Protein AF-A0A8T5TBF0-F1 (afdb_monomer_lite)

Structure (mmCIF, N/CA/C/O backbone):
data_AF-A0A8T5TBF0-F1
#
_entry.id   AF-A0A8T5TBF0-F1
#
loop_
_atom_site.group_PDB
_atom_site.id
_atom_site.type_symbol
_atom_site.label_atom_id
_atom_site.label_alt_id
_atom_site.label_comp_id
_atom_site.label_asym_id
_atom_site.label_entity_id
_atom_site.label_seq_id
_atom_site.pdbx_PDB_ins_code
_atom_site.Cartn_x
_atom_site.Cartn_y
_atom_site.Cartn_z
_atom_site.occupancy
_atom_site.B_iso_or_equiv
_atom_site.auth_seq_id
_atom_site.auth_comp_id
_atom_site.auth_asym_id
_atom_site.auth_atom_id
_atom_site.pdbx_PDB_model_num
ATOM 1 N N . GLU A 1 1 ? 48.650 21.290 -23.351 1.00 42.25 1 GLU A N 1
ATOM 2 C CA . GLU A 1 1 ? 47.448 20.828 -22.623 1.00 42.25 1 GLU A CA 1
ATOM 3 C C . GLU A 1 1 ? 46.550 20.059 -23.585 1.00 42.25 1 GLU A C 1
ATOM 5 O O . GLU A 1 1 ? 46.308 20.542 -24.684 1.00 42.25 1 GLU A O 1
ATOM 10 N N . ARG A 1 2 ? 46.126 18.835 -23.245 1.00 45.38 2 ARG A N 1
ATOM 11 C CA . ARG A 1 2 ? 45.198 18.050 -24.082 1.00 45.38 2 ARG A CA 1
ATOM 12 C C . ARG A 1 2 ? 43.769 18.543 -23.827 1.00 45.38 2 ARG A C 1
ATOM 14 O O . ARG A 1 2 ? 43.066 17.981 -22.994 1.00 45.38 2 ARG A O 1
ATOM 21 N N . GLY A 1 3 ? 43.385 19.633 -24.487 1.00 51.19 3 GLY A N 1
ATOM 22 C CA . GLY A 1 3 ? 42.035 20.192 -24.422 1.00 51.19 3 GLY A CA 1
ATOM 23 C C . GLY A 1 3 ? 41.092 19.464 -25.378 1.00 51.19 3 GLY A C 1
ATOM 24 O O . GLY A 1 3 ? 41.370 19.374 -26.571 1.00 51.19 3 GLY A O 1
ATOM 25 N N . TYR A 1 4 ? 39.987 18.931 -24.857 1.00 53.44 4 TYR A N 1
ATOM 26 C CA . TYR A 1 4 ? 38.880 18.450 -25.684 1.00 53.44 4 TYR A CA 1
ATOM 27 C C . TYR A 1 4 ? 38.285 19.629 -26.473 1.00 53.44 4 TYR A C 1
ATOM 29 O O . TYR A 1 4 ? 38.099 20.710 -25.916 1.00 53.44 4 TYR A O 1
ATOM 37 N N . THR A 1 5 ? 37.987 19.435 -27.760 1.00 65.81 5 THR A N 1
ATOM 38 C CA . THR A 1 5 ? 37.322 20.451 -28.592 1.00 65.81 5 THR A CA 1
ATOM 39 C C . THR A 1 5 ? 35.893 20.710 -28.094 1.00 65.81 5 THR A C 1
ATOM 41 O O . THR A 1 5 ? 35.261 19.822 -27.517 1.00 65.81 5 THR A O 1
ATOM 44 N N . SER A 1 6 ? 35.365 21.920 -28.319 1.00 67.88 6 SER A N 1
ATOM 45 C CA . SER A 1 6 ? 34.017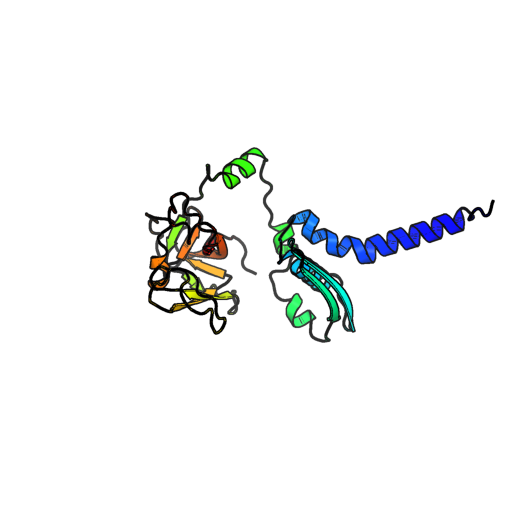 22.328 -27.872 1.00 67.88 6 SER A CA 1
ATOM 46 C C . SER A 1 6 ? 32.924 21.347 -28.319 1.00 67.88 6 SER A C 1
ATOM 48 O O . SER A 1 6 ? 32.060 20.980 -27.531 1.00 67.88 6 SER A O 1
ATOM 50 N N . GLU A 1 7 ? 33.019 20.830 -29.545 1.00 66.94 7 GLU A N 1
ATOM 51 C CA . GLU A 1 7 ? 32.086 19.837 -30.099 1.00 66.94 7 GLU A CA 1
ATOM 52 C C . GLU A 1 7 ? 32.175 18.472 -29.391 1.00 66.94 7 GLU A C 1
ATOM 54 O O . GLU A 1 7 ? 31.165 17.790 -29.195 1.00 66.94 7 GLU A O 1
ATOM 59 N N . ALA A 1 8 ? 33.374 18.064 -28.957 1.00 64.75 8 ALA A N 1
ATOM 60 C CA . ALA A 1 8 ? 33.562 16.835 -28.190 1.00 64.75 8 ALA A CA 1
ATOM 61 C C . ALA A 1 8 ? 32.963 16.964 -26.780 1.00 64.75 8 ALA A C 1
ATOM 63 O O . ALA A 1 8 ? 32.310 16.034 -26.305 1.00 64.75 8 ALA A O 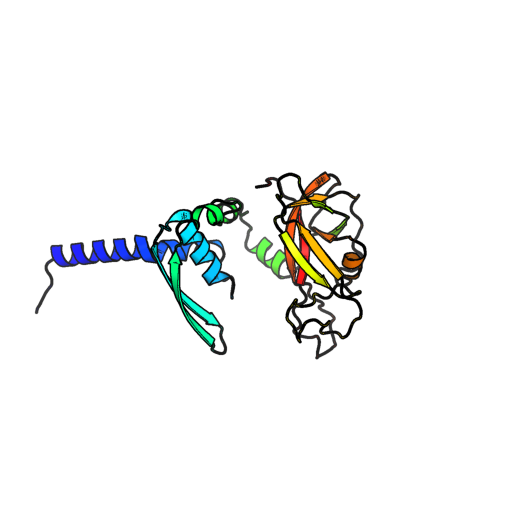1
ATOM 64 N N . LEU A 1 9 ? 33.125 18.125 -26.137 1.00 68.19 9 LEU A N 1
ATOM 65 C CA . LEU A 1 9 ? 32.499 18.438 -24.847 1.00 68.19 9 LEU A CA 1
ATOM 66 C C . LEU A 1 9 ? 30.972 18.490 -24.951 1.00 68.19 9 LEU A C 1
ATOM 68 O O . LEU A 1 9 ? 30.275 17.964 -24.084 1.00 68.19 9 LEU A O 1
ATOM 72 N N . GLU A 1 10 ? 30.445 19.057 -26.033 1.00 69.81 10 GLU A N 1
ATOM 73 C CA . GLU A 1 10 ? 29.009 19.146 -26.278 1.00 69.81 10 GLU A CA 1
ATOM 74 C C . GLU A 1 10 ? 28.391 17.762 -26.538 1.00 69.81 10 GLU A C 1
ATOM 76 O O . GLU A 1 10 ? 27.389 17.396 -25.925 1.00 69.81 10 GLU A O 1
ATOM 81 N N . SER A 1 11 ? 29.047 16.922 -27.344 1.00 70.62 11 SER A N 1
ATOM 82 C CA . SER A 1 11 ? 28.650 15.523 -27.572 1.00 70.62 11 SER A CA 1
ATOM 83 C C . SER A 1 11 ? 28.673 14.686 -26.287 1.00 70.62 11 SER A C 1
ATOM 85 O O . SER A 1 11 ? 27.755 13.896 -26.030 1.00 70.62 11 SER A O 1
ATOM 87 N N . VAL A 1 12 ? 29.693 14.876 -25.443 1.00 71.00 12 VAL A N 1
ATOM 88 C CA . VAL A 1 12 ? 29.767 14.244 -24.119 1.00 71.00 12 VAL A CA 1
ATOM 89 C C . VAL A 1 12 ? 28.625 14.737 -23.233 1.00 71.00 12 VAL A C 1
ATOM 91 O O . VAL A 1 12 ? 27.931 13.903 -22.656 1.00 71.00 12 VAL A O 1
ATOM 94 N N . SER A 1 13 ? 28.359 16.044 -23.190 1.00 68.94 13 SER A N 1
ATOM 95 C CA . SER A 1 13 ? 27.252 16.639 -22.431 1.00 68.94 13 SER A CA 1
ATOM 96 C C . SER A 1 13 ? 25.894 16.089 -22.872 1.00 68.94 13 SER A C 1
ATOM 98 O O . SER A 1 13 ? 25.134 15.594 -22.041 1.00 68.94 13 SER A O 1
ATOM 100 N N . TYR A 1 14 ? 25.609 16.036 -24.177 1.00 72.00 14 TYR A N 1
ATOM 101 C CA . TYR A 1 14 ? 24.366 15.461 -24.701 1.00 72.00 14 TYR A CA 1
ATOM 102 C C . TYR A 1 14 ? 24.217 13.976 -24.370 1.00 72.00 14 TYR A C 1
ATOM 104 O O . TYR A 1 14 ? 23.128 13.537 -23.995 1.00 72.00 14 TYR A O 1
ATOM 112 N N . LYS A 1 15 ? 25.295 13.185 -24.456 1.00 69.44 15 LYS A N 1
ATOM 113 C CA . LYS A 1 15 ? 25.273 11.775 -24.034 1.00 69.44 15 LYS A CA 1
ATOM 114 C C . LYS A 1 15 ? 25.033 11.637 -22.534 1.00 69.44 15 LYS A C 1
ATOM 116 O O . LYS A 1 15 ? 24.288 10.747 -22.130 1.00 69.44 15 LYS A O 1
ATOM 121 N N . LEU A 1 16 ? 25.623 12.504 -21.716 1.00 68.25 16 LEU A N 1
ATOM 122 C CA . LEU A 1 16 ? 25.478 12.497 -20.261 1.00 68.25 16 LEU A CA 1
ATOM 123 C C . LEU A 1 16 ? 24.058 12.903 -19.859 1.00 68.25 16 LEU A C 1
ATOM 125 O O . LEU A 1 16 ? 23.396 12.159 -19.146 1.00 68.25 16 LEU A O 1
ATOM 129 N N . ILE A 1 17 ? 23.537 13.993 -20.422 1.00 69.00 17 ILE A N 1
ATOM 130 C CA . ILE A 1 17 ? 22.157 14.453 -20.240 1.00 69.00 17 ILE A CA 1
ATOM 131 C C . ILE A 1 17 ? 21.172 13.382 -20.708 1.00 69.00 17 ILE A C 1
ATOM 133 O O . ILE A 1 17 ? 20.213 13.095 -20.000 1.00 69.00 17 ILE A O 1
ATOM 137 N N . ARG A 1 18 ? 21.398 12.744 -21.861 1.00 62.34 18 ARG A N 1
ATOM 138 C CA . ARG A 1 18 ? 20.530 11.669 -22.364 1.00 62.34 18 ARG A CA 1
ATOM 139 C C . ARG A 1 18 ? 20.587 10.421 -21.484 1.00 62.34 18 ARG A C 1
ATOM 141 O O . ARG A 1 18 ? 19.546 9.824 -21.231 1.00 62.34 18 ARG A O 1
ATOM 148 N N . ASN A 1 19 ? 21.765 10.037 -20.994 1.00 61.00 19 ASN A N 1
ATOM 149 C CA . ASN A 1 19 ? 21.910 8.920 -20.061 1.00 61.00 19 ASN A CA 1
ATOM 150 C C . ASN A 1 19 ? 21.253 9.226 -18.710 1.00 61.00 19 ASN A C 1
ATOM 152 O O . ASN A 1 19 ? 20.548 8.376 -18.184 1.00 61.00 19 ASN A O 1
ATOM 156 N N . VAL A 1 20 ? 21.413 10.437 -18.176 1.00 64.69 20 VAL A N 1
ATOM 157 C CA . VAL A 1 20 ? 20.766 10.866 -16.928 1.00 64.69 20 VAL A CA 1
ATOM 158 C C . VAL A 1 20 ? 19.250 10.927 -17.113 1.00 64.69 20 VAL A C 1
ATOM 160 O O . VAL A 1 20 ? 18.513 10.310 -16.350 1.00 64.69 20 VAL A O 1
ATOM 163 N N . LYS A 1 21 ? 18.759 11.578 -18.172 1.00 62.53 21 LYS A N 1
ATOM 164 C CA . LYS A 1 21 ? 17.321 11.672 -18.462 1.00 62.53 21 LYS A CA 1
ATOM 165 C C . LYS A 1 21 ? 16.675 10.318 -18.755 1.00 62.53 21 LYS A C 1
ATOM 167 O O . LYS A 1 21 ? 15.540 10.109 -18.357 1.00 62.53 21 LYS A O 1
ATOM 172 N N . GLY A 1 22 ? 17.379 9.414 -19.436 1.00 57.91 22 GLY A N 1
ATOM 173 C CA . GLY A 1 22 ? 16.839 8.116 -19.847 1.00 57.91 22 GLY A CA 1
ATOM 174 C C . GLY A 1 22 ? 17.044 6.974 -18.848 1.00 57.91 22 GLY A C 1
ATOM 175 O O . GLY A 1 22 ? 16.291 6.010 -18.899 1.00 57.91 22 GLY A O 1
ATOM 176 N N . LYS A 1 23 ? 18.051 7.050 -17.965 1.00 61.78 23 LYS A N 1
ATOM 177 C CA . LYS A 1 23 ? 18.399 5.970 -17.019 1.00 61.78 23 LYS A CA 1
ATOM 178 C C . LYS A 1 23 ? 18.373 6.368 -15.547 1.00 61.78 23 LYS A C 1
ATOM 180 O O . LYS A 1 23 ? 18.484 5.470 -14.722 1.00 61.78 23 LYS A O 1
ATOM 185 N N . VAL A 1 24 ? 18.352 7.666 -15.222 1.00 66.50 24 VAL A N 1
ATOM 186 C CA . VAL A 1 24 ? 18.433 8.171 -13.836 1.00 66.50 24 VAL A CA 1
ATOM 187 C C . VAL A 1 24 ? 17.164 8.894 -13.400 1.00 66.50 24 VAL A C 1
ATOM 189 O O . VAL A 1 24 ? 16.673 8.684 -12.298 1.00 66.50 24 VAL A O 1
ATOM 192 N N . LEU A 1 25 ? 16.606 9.744 -14.256 1.00 71.38 25 LEU A N 1
ATOM 193 C CA . LEU A 1 25 ? 15.392 10.482 -13.915 1.00 71.38 25 LEU A CA 1
ATOM 194 C C . LEU A 1 25 ? 14.139 9.607 -13.736 1.00 71.38 25 LEU A C 1
ATOM 196 O O . LEU A 1 25 ? 13.373 9.922 -12.825 1.00 71.38 25 LEU A O 1
ATOM 200 N N . PRO A 1 26 ? 13.918 8.523 -14.510 1.00 76.06 26 PRO A N 1
ATOM 201 C CA . PRO A 1 26 ? 12.730 7.689 -14.342 1.00 76.06 26 PRO A CA 1
ATOM 202 C C . PRO A 1 26 ? 12.573 7.145 -12.921 1.00 76.06 26 PRO A C 1
ATOM 204 O O . PRO A 1 26 ? 11.514 7.296 -12.323 1.00 76.06 26 PRO A O 1
ATOM 207 N N . GLN A 1 27 ? 13.638 6.599 -12.326 1.00 77.88 27 GLN A N 1
ATOM 208 C CA . GLN A 1 27 ? 13.572 6.087 -10.956 1.00 77.88 27 GLN A CA 1
ATOM 209 C C . GLN A 1 27 ? 13.434 7.190 -9.906 1.00 77.88 27 GLN A C 1
ATOM 211 O O . GLN A 1 27 ? 12.897 6.932 -8.838 1.00 77.88 27 GLN A O 1
ATOM 216 N N . LEU A 1 28 ? 13.887 8.418 -10.179 1.00 84.81 28 LEU A N 1
ATOM 217 C CA . LEU A 1 28 ? 13.810 9.512 -9.207 1.00 84.81 28 LEU A CA 1
ATOM 218 C C . LEU A 1 28 ? 12.411 10.124 -9.097 1.00 84.81 28 LEU A C 1
ATOM 220 O O . LEU A 1 28 ? 12.133 10.802 -8.109 1.00 84.81 28 LEU A O 1
ATOM 224 N N . ARG A 1 29 ? 11.519 9.848 -10.054 1.00 86.25 29 ARG A N 1
ATOM 225 C CA . ARG A 1 29 ? 10.144 10.361 -10.041 1.00 86.25 29 ARG A CA 1
ATOM 226 C C . ARG A 1 29 ? 9.361 9.887 -8.819 1.00 86.25 29 ARG A C 1
ATOM 228 O O . ARG A 1 29 ? 8.678 10.672 -8.169 1.00 86.25 29 ARG A O 1
ATOM 235 N N . VAL A 1 30 ? 9.507 8.621 -8.444 1.00 90.12 30 VAL A N 1
ATOM 236 C CA . VAL A 1 30 ? 8.835 8.078 -7.258 1.00 90.12 30 VAL A CA 1
ATOM 237 C C . VAL A 1 30 ? 9.307 8.774 -5.965 1.00 90.12 30 VAL A C 1
ATOM 239 O O . VAL A 1 30 ? 8.482 9.403 -5.299 1.00 90.12 30 VAL A O 1
ATOM 242 N N . PRO A 1 31 ? 10.602 8.767 -5.590 1.00 91.12 31 PRO A N 1
ATOM 243 C CA . PRO A 1 31 ? 11.045 9.428 -4.366 1.00 91.12 31 PRO A CA 1
ATOM 244 C C . PRO A 1 31 ? 10.827 10.948 -4.381 1.00 91.12 31 PRO A C 1
ATOM 246 O O . PRO A 1 31 ? 10.600 11.514 -3.315 1.00 91.12 31 PRO A O 1
ATOM 249 N N . SER A 1 32 ? 10.813 11.623 -5.540 1.00 88.81 32 SER A N 1
ATOM 250 C CA . SER A 1 32 ? 10.491 13.059 -5.584 1.00 88.81 32 SER A CA 1
ATOM 251 C C . SER A 1 32 ? 9.040 13.365 -5.214 1.00 88.81 32 SER A C 1
ATOM 253 O O . SER A 1 32 ? 8.760 14.443 -4.698 1.00 88.81 32 SER A O 1
ATOM 255 N N . HIS A 1 33 ? 8.115 12.432 -5.456 1.00 90.56 33 HIS A N 1
ATOM 256 C CA . HIS A 1 33 ? 6.704 12.612 -5.116 1.00 90.56 33 HIS A CA 1
ATOM 257 C C . HIS A 1 33 ? 6.327 12.023 -3.752 1.00 90.56 33 HIS A C 1
ATOM 259 O O . HIS A 1 33 ? 5.415 12.545 -3.112 1.00 90.56 33 HIS A O 1
ATOM 265 N N . PHE A 1 34 ? 6.951 10.926 -3.320 1.00 90.25 34 PHE A N 1
ATOM 266 C CA . PHE A 1 34 ? 6.566 10.194 -2.100 1.00 90.25 34 PHE A CA 1
ATOM 267 C C . PHE A 1 34 ? 7.568 10.329 -0.947 1.00 90.25 34 PHE A C 1
ATOM 269 O O . PHE A 1 34 ? 7.249 9.964 0.181 1.00 90.25 34 PHE A O 1
ATOM 276 N N . GLY A 1 35 ? 8.765 10.863 -1.196 1.00 91.06 35 GLY A N 1
ATOM 277 C CA . GLY A 1 35 ? 9.841 10.872 -0.212 1.00 91.06 35 GLY A CA 1
ATOM 278 C C . GLY A 1 35 ? 10.396 9.469 0.053 1.00 91.06 35 GLY A C 1
ATOM 279 O O . GLY A 1 35 ? 10.362 8.584 -0.805 1.00 91.06 35 GLY A O 1
ATOM 280 N N . ASN A 1 36 ? 10.953 9.269 1.249 1.00 88.06 36 ASN A N 1
ATOM 281 C CA . ASN A 1 36 ? 11.528 7.987 1.645 1.00 88.06 36 ASN A CA 1
ATOM 282 C C . ASN A 1 36 ? 10.438 7.008 2.113 1.00 88.06 36 ASN A C 1
ATOM 284 O O . ASN A 1 36 ? 9.787 7.244 3.126 1.00 88.06 36 ASN A O 1
ATOM 288 N N . MET A 1 37 ? 10.308 5.880 1.412 1.00 90.19 37 MET A N 1
ATOM 289 C CA . MET A 1 37 ? 9.373 4.792 1.734 1.00 90.19 37 MET A CA 1
ATOM 290 C C . MET A 1 37 ? 10.066 3.565 2.352 1.00 90.19 37 MET A C 1
ATOM 292 O O . MET A 1 37 ? 9.556 2.449 2.269 1.00 90.19 37 MET A O 1
ATOM 296 N N . TYR A 1 38 ? 11.258 3.742 2.930 1.00 89.31 38 TYR A N 1
ATOM 297 C CA . TYR A 1 38 ? 12.052 2.672 3.540 1.00 89.31 38 TYR A CA 1
ATOM 298 C C . TYR A 1 38 ? 12.219 1.465 2.594 1.00 89.31 38 TYR A C 1
ATOM 300 O O . TYR A 1 38 ? 12.663 1.618 1.455 1.00 89.31 38 TYR A O 1
ATOM 308 N N . ASN A 1 39 ? 11.856 0.264 3.047 1.00 86.94 39 ASN A N 1
ATOM 309 C CA . ASN A 1 39 ? 12.000 -0.986 2.301 1.00 86.94 39 ASN A CA 1
ATOM 310 C C . ASN A 1 39 ? 11.160 -1.036 1.011 1.00 86.94 39 ASN A C 1
ATOM 312 O O . ASN A 1 39 ? 11.552 -1.718 0.064 1.00 86.94 39 ASN A O 1
ATOM 316 N N . ALA A 1 40 ? 10.044 -0.307 0.942 1.00 90.50 40 ALA A N 1
ATOM 317 C CA . ALA A 1 40 ? 9.187 -0.253 -0.241 1.00 90.50 40 ALA A CA 1
ATOM 318 C C . ALA A 1 40 ? 9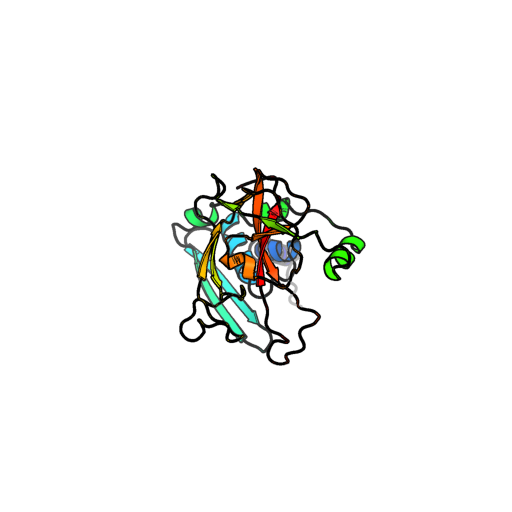.765 0.642 -1.351 1.00 90.50 40 ALA A C 1
ATOM 320 O O . ALA A 1 40 ? 9.377 0.512 -2.512 1.00 90.50 40 ALA A O 1
ATOM 321 N N . SER A 1 41 ? 10.723 1.518 -1.021 1.00 91.88 41 SER A N 1
ATOM 322 C CA . SER A 1 41 ? 11.243 2.540 -1.937 1.00 91.88 41 SER A CA 1
ATOM 323 C C . SER A 1 41 ? 11.809 1.963 -3.234 1.00 91.88 41 SER A C 1
ATOM 325 O O . SER A 1 41 ? 11.496 2.449 -4.320 1.00 91.88 41 SER A O 1
ATOM 327 N N . ILE A 1 42 ? 12.615 0.905 -3.139 1.00 93.06 42 ILE A N 1
ATOM 328 C CA . ILE A 1 42 ? 13.233 0.286 -4.315 1.00 93.06 42 ILE A CA 1
ATOM 329 C C . ILE A 1 42 ? 12.198 -0.386 -5.221 1.00 93.06 42 ILE A C 1
ATOM 331 O O . ILE A 1 42 ? 12.268 -0.272 -6.443 1.00 93.06 42 ILE A O 1
ATOM 335 N N . TRP A 1 43 ? 11.205 -1.044 -4.625 1.00 93.50 43 TRP A N 1
ATOM 336 C CA . TRP A 1 43 ? 10.182 -1.777 -5.360 1.00 93.50 43 TRP A CA 1
ATOM 337 C C . TRP A 1 43 ? 9.223 -0.835 -6.075 1.00 93.50 43 TRP A C 1
ATOM 339 O O . TRP A 1 43 ? 8.919 -1.068 -7.239 1.00 93.50 43 TRP A O 1
ATOM 349 N N . ALA A 1 44 ? 8.827 0.268 -5.435 1.00 93.31 44 ALA A N 1
ATOM 350 C CA . ALA A 1 44 ? 8.000 1.292 -6.066 1.00 93.31 44 ALA A CA 1
ATOM 351 C C . ALA A 1 44 ? 8.701 1.933 -7.279 1.00 93.31 44 ALA A C 1
ATOM 353 O O . ALA A 1 44 ? 8.077 2.148 -8.314 1.00 93.31 44 ALA A O 1
ATOM 354 N N . GLN A 1 45 ? 10.015 2.175 -7.192 1.00 93.00 45 GLN A N 1
ATOM 355 C CA . GLN A 1 45 ? 10.808 2.671 -8.325 1.00 93.00 45 GLN A CA 1
ATOM 356 C C . GLN A 1 45 ? 10.886 1.655 -9.473 1.00 93.00 45 GLN A C 1
ATOM 358 O O . GLN A 1 45 ? 10.745 2.031 -10.635 1.00 93.00 45 GLN A O 1
ATOM 363 N N . ILE A 1 46 ? 11.093 0.370 -9.163 1.00 94.00 46 ILE A N 1
ATOM 364 C CA . ILE A 1 46 ? 11.118 -0.699 -10.173 1.00 94.00 46 ILE A CA 1
ATOM 365 C C . ILE A 1 46 ? 9.747 -0.842 -10.842 1.00 94.00 46 ILE A C 1
ATOM 367 O O . ILE A 1 46 ? 9.689 -0.923 -12.066 1.00 94.00 46 ILE A O 1
ATOM 371 N N . LEU A 1 47 ? 8.658 -0.842 -10.067 1.00 94.06 47 LEU A N 1
ATOM 372 C CA . LEU A 1 47 ? 7.292 -0.893 -10.594 1.00 94.06 47 LEU A CA 1
ATOM 373 C C . LEU A 1 47 ? 7.028 0.276 -11.539 1.00 94.06 47 LEU A C 1
ATOM 375 O O . LEU A 1 47 ? 6.645 0.041 -12.679 1.00 94.06 47 LEU A O 1
ATOM 379 N N . TYR A 1 48 ? 7.365 1.498 -11.126 1.00 92.81 48 TYR A N 1
ATOM 380 C CA . TYR A 1 48 ? 7.236 2.680 -11.974 1.00 92.81 48 TYR A CA 1
ATOM 381 C C . TYR A 1 48 ? 8.009 2.557 -13.296 1.00 92.81 48 TYR A C 1
ATOM 383 O O . TYR A 1 48 ? 7.487 2.850 -14.371 1.00 92.81 48 TYR A O 1
ATOM 391 N N . ILE A 1 49 ? 9.253 2.063 -13.243 1.00 92.19 49 ILE A N 1
ATOM 392 C CA . ILE A 1 49 ? 10.041 1.807 -14.455 1.00 92.19 49 ILE A CA 1
ATOM 393 C C . ILE A 1 49 ? 9.328 0.803 -15.367 1.00 92.19 49 ILE A C 1
ATOM 395 O O . ILE A 1 49 ? 9.296 1.004 -16.579 1.00 92.19 49 ILE A O 1
ATOM 399 N N . LEU A 1 50 ? 8.771 -0.278 -14.818 1.00 94.12 50 LEU A N 1
ATOM 400 C CA . LEU A 1 50 ? 8.081 -1.305 -15.603 1.00 94.12 50 LEU A CA 1
ATOM 401 C C . LEU A 1 50 ? 6.757 -0.801 -16.204 1.00 94.12 50 LEU A C 1
ATOM 403 O O . LEU A 1 50 ? 6.443 -1.134 -17.354 1.00 94.12 50 LEU A O 1
ATOM 407 N N . GLU A 1 51 ? 6.000 -0.008 -15.450 1.00 92.94 51 GLU A N 1
ATOM 408 C CA . GLU A 1 51 ? 4.756 0.632 -15.889 1.00 92.94 51 GLU A CA 1
ATOM 409 C C . GLU A 1 51 ? 5.019 1.513 -17.120 1.00 92.94 51 GLU A C 1
ATOM 411 O O . GLU A 1 51 ? 4.462 1.258 -18.194 1.00 92.94 51 GLU A O 1
ATOM 416 N N . GLU A 1 52 ? 5.970 2.443 -17.012 1.00 89.06 52 GLU A N 1
ATOM 417 C CA . GLU A 1 52 ? 6.151 3.533 -17.980 1.00 89.06 52 GLU A CA 1
ATOM 418 C C . GLU A 1 52 ? 7.174 3.239 -19.090 1.00 89.06 52 GLU A C 1
ATOM 420 O O . GLU A 1 52 ? 7.000 3.644 -20.241 1.00 89.06 52 GLU A O 1
ATOM 425 N N . TYR A 1 53 ? 8.261 2.531 -18.771 1.00 88.69 53 TYR A N 1
ATOM 426 C CA . TYR A 1 53 ? 9.440 2.453 -19.647 1.00 88.69 53 TYR A CA 1
ATOM 427 C C . TYR A 1 53 ? 9.869 1.028 -20.007 1.00 88.69 53 TYR A C 1
ATOM 429 O O . TYR A 1 53 ? 10.553 0.841 -21.017 1.00 88.69 53 TYR A O 1
ATOM 437 N N . GLY A 1 54 ? 9.485 0.035 -19.202 1.00 89.88 54 GLY A N 1
ATOM 438 C CA . GLY A 1 54 ? 9.965 -1.337 -19.318 1.00 89.88 54 GLY A CA 1
ATOM 439 C C . GLY A 1 54 ? 9.606 -1.994 -20.648 1.00 89.88 54 GLY A C 1
ATOM 440 O O . GLY A 1 54 ? 8.512 -1.804 -21.190 1.00 89.88 54 GLY A O 1
ATOM 441 N N . ARG A 1 55 ? 10.526 -2.813 -21.162 1.00 93.25 55 ARG A N 1
ATOM 442 C CA . ARG A 1 55 ? 10.357 -3.655 -22.352 1.00 93.25 55 ARG A CA 1
ATOM 443 C C . ARG A 1 55 ? 10.769 -5.090 -22.050 1.00 93.25 55 ARG A C 1
ATOM 445 O O . ARG A 1 55 ? 11.565 -5.365 -21.158 1.00 93.25 55 ARG A O 1
ATOM 452 N N . VAL A 1 56 ? 10.226 -6.029 -22.822 1.00 95.62 56 VAL A N 1
ATOM 453 C CA . VAL A 1 56 ? 10.582 -7.449 -22.701 1.00 95.62 56 VAL A CA 1
ATOM 454 C C . VAL A 1 56 ? 12.087 -7.628 -22.916 1.00 95.62 56 VAL A C 1
ATOM 456 O O . VAL A 1 56 ? 12.637 -7.096 -23.875 1.00 95.62 56 VAL A O 1
ATOM 459 N N . ASN A 1 57 ? 12.718 -8.435 -22.061 1.00 95.44 57 ASN A N 1
ATOM 460 C CA . ASN A 1 57 ? 14.161 -8.685 -21.998 1.00 95.44 57 ASN A CA 1
ATOM 461 C C . ASN A 1 57 ? 15.033 -7.529 -21.492 1.00 95.44 57 ASN A C 1
ATOM 463 O O . ASN A 1 57 ? 16.251 -7.717 -21.435 1.00 95.44 57 ASN A O 1
ATOM 467 N N . ASP A 1 58 ? 14.462 -6.399 -21.067 1.00 93.50 58 ASP A N 1
ATOM 468 C CA . ASP A 1 58 ? 15.243 -5.395 -20.347 1.00 93.50 58 ASP A CA 1
ATOM 469 C C . ASP A 1 58 ? 15.852 -6.005 -19.078 1.00 93.50 58 ASP A C 1
ATOM 471 O O . ASP A 1 58 ? 15.262 -6.877 -18.428 1.00 93.50 58 ASP A O 1
ATOM 475 N N . ILE A 1 59 ? 17.051 -5.535 -18.732 1.00 94.56 59 ILE A N 1
ATOM 476 C CA . ILE A 1 59 ? 17.757 -5.908 -17.508 1.00 94.56 59 ILE A CA 1
ATOM 477 C C . ILE A 1 59 ? 17.797 -4.693 -16.589 1.00 94.56 59 ILE A C 1
ATOM 479 O O . ILE A 1 59 ? 18.385 -3.666 -16.929 1.00 94.56 59 ILE A O 1
ATOM 483 N N . ILE A 1 60 ? 17.193 -4.826 -15.412 1.00 92.44 60 ILE A N 1
ATOM 484 C CA . ILE A 1 60 ? 17.176 -3.799 -14.374 1.00 92.44 60 ILE A CA 1
ATOM 485 C C . ILE A 1 60 ? 18.186 -4.200 -13.304 1.00 92.44 60 ILE A C 1
ATOM 487 O O . ILE A 1 60 ? 18.036 -5.232 -12.652 1.00 92.44 60 ILE A O 1
ATOM 491 N N . TYR A 1 61 ? 19.216 -3.380 -13.122 1.00 92.88 61 TYR A N 1
ATOM 492 C CA . TYR A 1 61 ? 20.109 -3.487 -11.974 1.00 92.88 61 TYR A CA 1
ATOM 493 C C . TYR A 1 61 ? 19.496 -2.765 -10.776 1.00 92.88 61 TYR A C 1
ATOM 495 O O . TYR A 1 61 ? 19.049 -1.625 -10.909 1.00 92.88 61 TYR A O 1
ATOM 503 N N . PHE A 1 62 ? 19.500 -3.410 -9.612 1.00 92.69 62 PHE A N 1
ATOM 504 C CA . PHE A 1 62 ? 18.992 -2.827 -8.375 1.00 92.69 62 PHE A CA 1
ATOM 505 C C . PHE A 1 62 ? 19.992 -2.991 -7.230 1.00 92.69 62 PHE A C 1
ATOM 507 O O . PHE A 1 62 ? 20.775 -3.941 -7.198 1.00 92.69 62 PHE A O 1
ATOM 514 N N . GLY A 1 63 ? 19.935 -2.066 -6.273 1.00 92.38 63 GLY A N 1
ATOM 515 C CA . GLY A 1 63 ? 20.662 -2.130 -5.011 1.00 92.38 63 GLY A CA 1
ATOM 516 C C . GLY A 1 63 ? 19.748 -1.699 -3.870 1.00 92.38 63 GLY A C 1
ATOM 517 O O . GLY A 1 63 ? 19.196 -0.603 -3.905 1.00 92.38 63 GLY A O 1
ATOM 518 N N . SER A 1 64 ? 19.572 -2.571 -2.884 1.00 92.12 64 SER A N 1
ATOM 519 C CA . SER A 1 64 ? 18.790 -2.340 -1.674 1.00 92.12 64 SER A CA 1
ATOM 520 C C . SER A 1 64 ? 19.721 -2.190 -0.478 1.00 92.12 64 SER A C 1
ATOM 522 O O . SER A 1 64 ? 20.731 -2.891 -0.372 1.00 92.12 64 SER A O 1
ATOM 524 N N . TYR A 1 65 ? 19.377 -1.266 0.414 1.00 92.75 65 TYR A N 1
ATOM 525 C CA . TYR A 1 65 ? 20.163 -0.917 1.588 1.00 92.75 65 TYR A CA 1
ATOM 526 C C . TYR A 1 65 ? 19.258 -0.738 2.807 1.00 92.75 65 TYR A C 1
ATOM 528 O O . TYR A 1 65 ? 18.232 -0.061 2.733 1.00 92.75 65 TYR A O 1
ATOM 536 N N . GLY A 1 66 ? 19.681 -1.302 3.938 1.00 90.69 66 GLY A N 1
ATOM 537 C CA . GLY A 1 66 ? 19.145 -1.018 5.265 1.00 90.69 66 GLY A CA 1
ATOM 538 C C . GLY A 1 66 ? 20.272 -0.659 6.231 1.00 90.69 66 GLY A C 1
ATOM 539 O O . GLY A 1 66 ? 21.308 -1.328 6.259 1.00 90.69 66 GLY A O 1
ATOM 540 N N . SER A 1 67 ? 20.075 0.396 7.023 1.00 83.19 67 SER A N 1
ATOM 541 C CA . SER A 1 67 ? 21.040 0.842 8.035 1.00 83.19 67 SER A CA 1
ATOM 542 C C . SER A 1 67 ? 21.302 -0.255 9.076 1.00 83.19 67 SER A C 1
ATOM 544 O O . SER A 1 67 ? 20.351 -0.843 9.584 1.00 83.19 67 SER A O 1
ATOM 546 N N . GLY A 1 68 ? 22.576 -0.519 9.404 1.00 81.38 68 GLY A N 1
ATOM 547 C CA . GLY A 1 68 ? 22.967 -1.537 10.393 1.00 81.38 68 GLY A CA 1
ATOM 548 C C . GLY A 1 68 ? 24.175 -2.450 10.093 1.00 81.38 68 GLY A C 1
ATOM 549 O O . GLY A 1 68 ? 24.754 -2.951 11.046 1.00 81.38 68 GLY A O 1
ATOM 550 N N . ALA A 1 69 ? 24.671 -2.731 8.881 1.00 71.19 69 ALA A N 1
ATOM 551 C CA . ALA A 1 69 ? 24.307 -2.368 7.515 1.00 71.19 69 ALA A CA 1
ATOM 552 C C . ALA A 1 69 ? 24.152 -3.642 6.671 1.00 71.19 69 ALA A C 1
ATOM 554 O O . ALA A 1 69 ? 25.081 -4.441 6.561 1.00 71.19 69 ALA A O 1
ATOM 555 N N . THR A 1 70 ? 22.986 -3.820 6.056 1.00 85.50 70 THR A N 1
ATOM 556 C CA . THR A 1 70 ? 22.728 -4.939 5.145 1.00 85.50 70 THR A CA 1
ATOM 557 C C . THR A 1 70 ? 22.426 -4.381 3.769 1.00 85.50 70 THR A C 1
ATOM 559 O O . THR A 1 70 ? 21.552 -3.526 3.613 1.00 85.50 70 THR A O 1
ATOM 562 N N . CYS A 1 71 ? 23.159 -4.859 2.768 1.00 91.12 71 CYS A N 1
ATOM 563 C CA . CYS A 1 71 ? 22.939 -4.502 1.379 1.00 91.12 71 CYS A CA 1
ATOM 564 C C . CYS A 1 71 ? 22.791 -5.752 0.515 1.00 91.12 71 CYS A C 1
ATOM 566 O O . CYS A 1 71 ? 23.410 -6.786 0.761 1.00 91.12 71 CYS A O 1
ATOM 568 N N . ILE A 1 72 ? 21.957 -5.637 -0.510 1.00 93.00 72 ILE A N 1
ATOM 569 C CA . ILE A 1 72 ? 21.829 -6.638 -1.564 1.00 93.00 72 ILE A CA 1
ATOM 570 C C . ILE A 1 72 ? 21.727 -5.914 -2.897 1.00 93.00 72 ILE A C 1
ATOM 572 O O . ILE A 1 72 ? 21.010 -4.924 -3.017 1.00 93.00 72 ILE A O 1
ATOM 576 N N . SER A 1 73 ? 22.432 -6.406 -3.905 1.00 95.19 73 SER A N 1
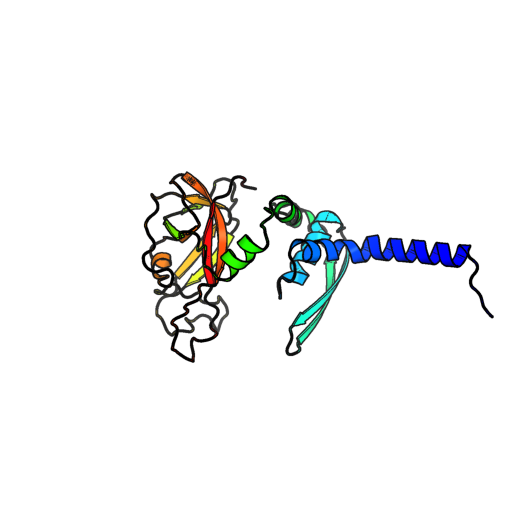ATOM 577 C CA . SER A 1 73 ? 22.254 -5.969 -5.282 1.00 95.19 73 SER A CA 1
ATOM 578 C C . SER A 1 73 ? 21.973 -7.159 -6.181 1.00 95.19 73 SER A C 1
ATOM 580 O O . SER A 1 73 ? 22.280 -8.305 -5.848 1.00 95.19 73 SER A O 1
ATOM 582 N N . GLY A 1 74 ? 21.341 -6.892 -7.316 1.00 95.69 74 GLY A N 1
ATOM 583 C CA . GLY A 1 74 ? 20.955 -7.941 -8.240 1.00 95.69 74 GLY A CA 1
ATOM 584 C C . GLY A 1 74 ? 20.532 -7.407 -9.595 1.00 95.69 74 GLY A C 1
ATOM 585 O O . GLY A 1 74 ? 20.443 -6.201 -9.827 1.00 95.69 74 GLY A O 1
ATOM 586 N N . LEU A 1 75 ? 20.278 -8.347 -10.499 1.00 96.94 75 LEU A N 1
ATOM 587 C CA . LEU A 1 75 ? 19.771 -8.091 -11.839 1.00 96.94 75 LEU A CA 1
ATOM 588 C C . LEU A 1 75 ? 18.397 -8.745 -11.968 1.00 96.94 75 LEU A C 1
ATOM 590 O O . LEU A 1 75 ? 18.229 -9.919 -11.644 1.00 96.94 75 LEU A O 1
ATOM 594 N N . LEU A 1 76 ? 17.426 -7.992 -12.470 1.00 96.00 76 LEU A N 1
ATOM 595 C CA . LEU A 1 76 ? 16.091 -8.477 -12.804 1.00 96.00 76 LEU A CA 1
ATOM 596 C C . LEU A 1 76 ? 15.927 -8.456 -14.320 1.00 96.00 76 LEU A C 1
ATOM 598 O O . LEU A 1 76 ? 16.221 -7.447 -14.956 1.00 96.00 76 LEU A O 1
ATOM 602 N N . LYS A 1 77 ? 15.435 -9.554 -14.898 1.00 97.38 77 LYS A N 1
ATOM 603 C CA . LYS A 1 77 ? 15.096 -9.630 -16.323 1.00 97.38 77 LYS A CA 1
ATOM 604 C C . LYS A 1 77 ? 13.591 -9.521 -16.520 1.00 97.38 77 LYS A C 1
ATOM 606 O O . LYS A 1 77 ? 12.839 -10.344 -15.994 1.00 97.38 77 LYS A O 1
ATOM 611 N N . VAL A 1 78 ? 13.166 -8.556 -17.330 1.00 96.88 78 VAL A N 1
ATOM 612 C CA . VAL A 1 78 ? 11.753 -8.336 -17.653 1.00 96.88 78 VAL A CA 1
ATOM 613 C C . VAL A 1 78 ? 11.229 -9.464 -18.542 1.00 96.88 78 VAL A C 1
ATOM 615 O O . VAL A 1 78 ? 11.728 -9.703 -19.644 1.00 96.88 78 VAL A O 1
ATOM 618 N N . GLN A 1 79 ? 10.210 -10.170 -18.054 1.00 97.12 79 GLN A N 1
ATOM 619 C CA . GLN A 1 79 ? 9.612 -11.323 -18.730 1.00 97.12 79 GLN A CA 1
ATOM 620 C C . GLN A 1 79 ? 8.575 -10.906 -19.773 1.00 97.12 79 GLN A C 1
ATOM 622 O O . GLN A 1 79 ? 7.973 -9.846 -19.659 1.00 97.12 79 GLN A O 1
ATOM 627 N N . LYS A 1 80 ? 8.308 -11.766 -20.765 1.00 96.00 80 LYS A N 1
ATOM 628 C CA . LYS A 1 80 ? 7.394 -11.475 -21.889 1.00 96.00 80 LYS A CA 1
ATOM 629 C C . LYS A 1 80 ? 6.000 -10.997 -21.454 1.00 96.00 80 LYS A C 1
ATOM 631 O O . LYS A 1 80 ? 5.444 -10.107 -22.086 1.00 96.00 80 LYS A O 1
ATOM 636 N N . ASN A 1 81 ? 5.474 -11.541 -20.359 1.00 94.69 81 ASN A N 1
ATOM 637 C CA . ASN A 1 81 ? 4.107 -11.275 -19.907 1.00 94.69 81 ASN A CA 1
ATOM 638 C C . ASN A 1 81 ? 4.013 -10.169 -18.843 1.00 94.69 81 ASN A C 1
ATOM 640 O O . ASN A 1 81 ? 2.953 -9.981 -18.267 1.00 94.69 81 ASN A O 1
ATOM 644 N N . PHE A 1 82 ? 5.082 -9.413 -18.565 1.00 95.81 82 PHE A N 1
ATOM 645 C CA . PHE A 1 82 ? 5.061 -8.425 -17.475 1.00 95.81 82 PHE A CA 1
ATOM 646 C C . PHE A 1 82 ? 3.956 -7.363 -17.627 1.00 95.81 82 PHE A C 1
ATOM 648 O O . PHE A 1 82 ? 3.390 -6.935 -16.626 1.00 95.81 82 PHE A O 1
ATOM 655 N N . LYS A 1 83 ? 3.595 -6.982 -18.864 1.00 94.81 83 LYS A N 1
ATOM 656 C CA . LYS A 1 83 ? 2.513 -6.019 -19.127 1.00 94.81 83 LYS A CA 1
ATOM 657 C C . LYS A 1 83 ? 1.144 -6.501 -18.645 1.00 94.81 83 LYS A C 1
ATOM 659 O O . LYS A 1 83 ? 0.342 -5.663 -18.263 1.00 94.81 83 LYS A O 1
ATOM 664 N N . SER A 1 84 ? 0.882 -7.810 -18.572 1.00 93.44 84 SER A N 1
ATOM 665 C CA . SER A 1 84 ? -0.378 -8.295 -17.986 1.00 93.44 84 SER A CA 1
ATOM 666 C C . SER A 1 84 ? -0.459 -8.059 -16.477 1.00 93.44 84 SER A C 1
ATOM 668 O O . SER A 1 84 ? -1.545 -8.147 -15.919 1.00 93.44 84 SER A O 1
ATOM 670 N N . VAL A 1 85 ? 0.676 -7.799 -15.819 1.00 90.69 85 VAL A N 1
ATOM 671 C CA . VAL A 1 85 ? 0.755 -7.466 -14.393 1.00 90.69 85 VAL A CA 1
ATOM 672 C C . VAL A 1 85 ? 0.719 -5.951 -14.209 1.00 90.69 85 VAL A C 1
ATOM 674 O O . VAL A 1 85 ? -0.152 -5.453 -13.513 1.00 90.69 85 VAL A O 1
ATOM 677 N N . VAL A 1 86 ? 1.608 -5.205 -14.874 1.00 92.25 86 VAL A N 1
ATOM 678 C CA . VAL A 1 86 ? 1.758 -3.751 -14.640 1.00 92.25 86 VAL A CA 1
ATOM 679 C C . VAL A 1 86 ? 0.672 -2.887 -15.286 1.00 92.25 86 VAL A C 1
ATOM 681 O O . VAL A 1 86 ? 0.557 -1.716 -14.955 1.00 92.25 86 VAL A O 1
ATOM 684 N N . ASN A 1 87 ? -0.126 -3.436 -16.207 1.00 91.12 87 ASN A N 1
ATOM 685 C CA . ASN A 1 87 ? -1.294 -2.727 -16.740 1.00 91.12 87 ASN A CA 1
ATOM 686 C C . ASN A 1 87 ? -2.524 -2.852 -15.825 1.00 91.12 87 ASN A C 1
ATOM 688 O O . ASN A 1 87 ? -3.544 -2.223 -16.105 1.00 91.12 87 ASN A O 1
ATOM 692 N N . GLN A 1 88 ? -2.464 -3.680 -14.777 1.00 87.50 88 GLN A N 1
ATOM 693 C CA . GLN A 1 88 ? -3.532 -3.745 -13.784 1.00 87.50 88 GLN A CA 1
ATOM 694 C C . GLN A 1 88 ? -3.470 -2.495 -12.911 1.00 87.50 88 GLN A C 1
ATOM 696 O O . GLN A 1 88 ? -2.398 -2.094 -12.467 1.00 87.50 88 GLN A O 1
ATOM 701 N N . LYS A 1 89 ? -4.626 -1.879 -12.678 1.00 87.12 89 LYS A N 1
ATOM 702 C CA . LYS A 1 89 ? -4.744 -0.689 -11.841 1.00 87.12 89 LYS A CA 1
ATOM 703 C C . LYS A 1 89 ? -4.840 -1.061 -10.350 1.00 87.12 89 LYS A C 1
ATOM 705 O O . LYS A 1 89 ? -5.300 -2.168 -10.039 1.00 87.12 89 LYS A O 1
ATOM 710 N N . PRO A 1 90 ? -4.455 -0.161 -9.425 1.00 86.88 90 PRO A N 1
ATOM 711 C CA . PRO A 1 90 ? -3.868 1.170 -9.654 1.00 86.88 90 PRO A CA 1
ATOM 712 C C . PRO A 1 90 ? -2.375 1.121 -10.035 1.00 86.88 90 PRO A C 1
ATOM 714 O O . PRO A 1 90 ? -1.652 0.222 -9.613 1.00 86.88 90 PRO A O 1
ATOM 717 N N . SER A 1 91 ? -1.915 2.112 -10.803 1.00 90.75 91 SER A N 1
ATOM 718 C CA . SER A 1 91 ? -0.501 2.353 -11.127 1.00 90.75 91 SER A CA 1
ATOM 719 C C . SER A 1 91 ? 0.097 3.456 -10.248 1.00 90.75 91 SER A C 1
ATOM 721 O O . SER A 1 91 ? -0.625 4.238 -9.625 1.00 90.75 91 SER A O 1
ATOM 723 N N . ILE A 1 92 ? 1.427 3.578 -10.212 1.00 91.06 92 ILE A N 1
ATOM 724 C CA . ILE A 1 92 ? 2.107 4.609 -9.407 1.00 91.06 92 ILE A CA 1
ATOM 725 C C . ILE A 1 92 ? 1.669 6.030 -9.804 1.00 91.06 92 ILE A C 1
ATOM 727 O O . ILE A 1 92 ? 1.525 6.893 -8.937 1.00 91.06 92 ILE A O 1
ATOM 731 N N . GLU A 1 93 ? 1.414 6.282 -11.091 1.00 89.31 93 GLU A N 1
ATOM 732 C CA . GLU A 1 93 ? 0.894 7.576 -11.560 1.00 89.31 93 GLU A CA 1
ATOM 733 C C . GLU A 1 93 ? -0.503 7.899 -11.016 1.00 89.31 93 GLU A C 1
ATOM 735 O O . GLU A 1 93 ? -0.782 9.070 -10.762 1.00 89.31 93 GLU A O 1
ATOM 740 N N . ASP A 1 94 ? -1.368 6.907 -10.778 1.00 89.12 94 ASP A N 1
ATOM 741 C CA . ASP A 1 94 ? -2.687 7.165 -10.183 1.00 89.12 94 ASP A CA 1
ATOM 742 C C . ASP A 1 94 ? -2.512 7.751 -8.770 1.00 89.12 94 ASP A C 1
ATOM 744 O O . ASP A 1 94 ? -3.105 8.773 -8.423 1.00 89.12 94 ASP A O 1
ATOM 748 N N . PHE A 1 95 ? -1.581 7.192 -7.989 1.00 88.25 95 PHE A N 1
ATOM 749 C CA . PHE A 1 95 ? -1.228 7.719 -6.668 1.00 88.25 95 PHE A CA 1
ATOM 750 C C . PHE A 1 95 ? -0.522 9.079 -6.717 1.00 88.25 95 PHE A C 1
ATOM 752 O O . PHE A 1 95 ? -0.596 9.831 -5.747 1.00 88.25 95 PHE A O 1
ATOM 759 N N . ILE A 1 96 ? 0.202 9.412 -7.790 1.00 88.06 96 ILE A N 1
ATOM 760 C CA . ILE A 1 96 ? 0.830 10.736 -7.938 1.00 88.06 96 ILE A CA 1
ATOM 761 C C . ILE A 1 96 ? -0.240 11.799 -8.197 1.00 88.06 96 ILE A C 1
ATOM 763 O O . ILE A 1 96 ? -0.206 12.854 -7.560 1.00 88.06 96 ILE A O 1
ATOM 767 N N . HIS A 1 97 ? -1.189 11.521 -9.093 1.00 87.38 97 HIS A N 1
ATOM 768 C CA . HIS A 1 97 ? -2.213 12.483 -9.500 1.00 87.38 97 HIS A CA 1
ATOM 769 C C . HIS A 1 97 ? -3.313 12.695 -8.454 1.00 87.38 97 HIS A C 1
ATOM 771 O O . HIS A 1 97 ? -3.874 13.785 -8.388 1.00 87.38 97 HIS A O 1
ATOM 777 N N . ASN A 1 98 ? -3.572 11.711 -7.592 1.00 84.56 98 ASN A N 1
ATOM 778 C CA . ASN A 1 98 ? -4.591 11.813 -6.541 1.00 84.56 98 ASN A CA 1
ATOM 779 C C . ASN A 1 98 ? -4.132 12.541 -5.267 1.00 84.56 98 ASN A C 1
ATOM 781 O O . ASN A 1 98 ? -4.868 12.590 -4.280 1.00 84.56 98 ASN A O 1
ATOM 785 N N . LYS A 1 99 ? -2.911 13.082 -5.231 1.00 85.56 99 LYS A N 1
ATOM 786 C CA . LYS A 1 99 ? -2.398 13.747 -4.028 1.00 85.56 99 LYS A CA 1
ATOM 787 C C . LYS A 1 99 ? -3.061 15.092 -3.789 1.00 85.56 99 LYS A C 1
ATOM 789 O O . LYS A 1 99 ? -3.058 15.971 -4.646 1.00 85.56 99 LYS A O 1
ATOM 794 N N . GLU A 1 100 ? -3.499 15.297 -2.554 1.00 87.56 100 GLU A N 1
ATOM 795 C CA . GLU A 1 100 ? -3.937 16.600 -2.076 1.00 87.56 100 GLU A CA 1
ATOM 796 C C . GLU A 1 100 ? -2.762 17.377 -1.468 1.00 87.56 100 GLU A C 1
ATOM 798 O O . GLU A 1 100 ? -1.999 16.865 -0.641 1.00 87.56 100 GLU A O 1
ATOM 803 N N . ARG A 1 101 ? -2.618 18.649 -1.847 1.00 90.81 101 ARG A N 1
ATOM 804 C CA . ARG A 1 101 ? -1.623 19.531 -1.238 1.00 90.81 101 ARG A CA 1
ATOM 805 C C . ARG A 1 101 ? -2.109 19.992 0.136 1.00 90.81 101 ARG A C 1
ATOM 807 O O . ARG A 1 101 ? -3.106 20.696 0.228 1.00 90.81 101 ARG A O 1
ATOM 814 N N . LYS A 1 102 ? -1.337 19.686 1.178 1.00 90.38 102 LYS A N 1
ATOM 815 C CA . LYS A 1 102 ? -1.519 20.229 2.532 1.00 90.38 102 LYS A CA 1
ATOM 816 C C . LYS A 1 102 ? -0.486 21.313 2.832 1.00 90.38 102 LYS A C 1
ATOM 818 O O . LYS A 1 102 ? 0.646 21.269 2.344 1.00 90.38 102 LYS A O 1
ATOM 823 N N . SER A 1 103 ? -0.867 22.294 3.639 1.00 94.62 103 SER A N 1
ATOM 824 C CA . SER A 1 103 ? 0.063 23.263 4.218 1.00 94.62 103 SER A CA 1
ATOM 825 C C . SER A 1 103 ? 0.978 22.600 5.255 1.00 94.62 103 SER A C 1
ATOM 827 O O . SER A 1 103 ? 0.657 21.557 5.824 1.00 94.62 103 SER A O 1
ATOM 829 N N . VAL A 1 104 ? 2.110 23.241 5.563 1.00 94.31 104 VAL A N 1
ATOM 830 C CA . VAL A 1 104 ? 3.030 22.769 6.617 1.00 94.31 104 VAL A CA 1
ATOM 831 C C . VAL A 1 104 ? 2.317 22.673 7.971 1.00 94.31 104 VAL A C 1
ATOM 833 O O . VAL A 1 104 ? 2.533 21.724 8.718 1.00 94.31 104 VAL A O 1
ATOM 836 N N . LYS A 1 105 ? 1.417 23.619 8.273 1.00 93.12 105 LYS A N 1
ATOM 837 C CA . LYS A 1 105 ? 0.643 23.624 9.521 1.00 93.12 105 LYS A CA 1
ATOM 838 C C . LYS A 1 105 ? -0.277 22.406 9.626 1.00 93.12 105 LYS A C 1
ATOM 840 O O . LYS A 1 105 ? -0.358 21.794 10.690 1.00 93.12 105 LYS A O 1
ATOM 845 N N . GLU A 1 106 ? -0.961 22.053 8.540 1.00 89.31 106 GLU A N 1
ATOM 846 C CA . GLU A 1 106 ? -1.800 20.852 8.490 1.00 89.31 106 GLU A CA 1
ATOM 847 C C . GLU A 1 106 ? -0.959 19.586 8.640 1.00 89.31 106 GLU A C 1
ATOM 849 O O . GLU A 1 106 ? -1.310 18.724 9.439 1.00 89.31 106 GLU A O 1
ATOM 854 N N . TYR A 1 107 ? 0.177 19.505 7.941 1.00 88.81 107 TYR A N 1
ATOM 855 C CA . TYR A 1 107 ? 1.107 18.384 8.064 1.00 88.81 107 TYR A CA 1
ATOM 856 C C . TYR A 1 107 ? 1.578 18.176 9.510 1.00 88.81 107 TYR A C 1
ATOM 858 O O . TYR A 1 107 ? 1.459 17.069 10.028 1.00 88.81 107 TYR A O 1
ATOM 866 N N . GLU A 1 108 ? 2.057 19.221 10.191 1.00 88.25 108 GLU A N 1
ATOM 867 C CA . GLU A 1 108 ? 2.498 19.092 11.587 1.00 88.25 108 GLU A CA 1
ATOM 868 C C . GLU A 1 108 ? 1.325 18.719 12.510 1.00 88.25 108 GLU A C 1
ATOM 870 O O . GLU A 1 108 ? 1.481 17.885 13.399 1.00 88.25 108 GLU A O 1
ATOM 875 N N . SER A 1 109 ? 0.122 19.250 12.265 1.00 85.88 109 SER A N 1
ATOM 876 C CA . SER A 1 109 ? -1.076 18.892 13.046 1.00 85.88 109 SER A CA 1
ATOM 877 C C . SER A 1 109 ? -1.471 17.419 12.873 1.00 85.88 109 SER A C 1
ATOM 879 O O . SER A 1 109 ? -1.879 16.771 13.837 1.00 85.88 109 SER A O 1
ATOM 881 N N . LEU A 1 110 ? -1.332 16.875 11.660 1.00 80.81 110 LEU A N 1
ATOM 882 C CA . LEU A 1 110 ? -1.544 15.453 11.375 1.00 80.81 110 LEU A CA 1
ATOM 883 C C . LEU A 1 110 ? -0.454 14.594 12.025 1.00 80.81 110 LEU A C 1
ATOM 885 O O . LEU A 1 110 ? -0.760 13.616 12.701 1.00 80.81 110 LEU A O 1
ATOM 889 N N . LYS A 1 111 ? 0.812 14.990 11.873 1.00 79.88 111 LYS A N 1
ATOM 890 C CA . LYS A 1 111 ? 1.981 14.284 12.413 1.00 79.88 111 LYS A CA 1
ATOM 891 C C . LYS A 1 111 ? 1.947 14.167 13.937 1.00 79.88 111 LYS A C 1
ATOM 893 O O . LYS A 1 111 ? 2.272 13.109 14.467 1.00 79.88 111 LYS A O 1
ATOM 898 N N . TYR A 1 112 ? 1.557 15.226 14.646 1.00 77.81 112 TYR A N 1
ATOM 899 C CA . TYR A 1 112 ? 1.432 15.195 16.109 1.00 77.81 112 TYR A CA 1
ATOM 900 C C . TYR A 1 112 ? 0.088 14.635 16.597 1.00 77.81 112 TYR A C 1
ATOM 902 O O . TYR A 1 112 ? -0.098 14.452 17.802 1.00 77.81 112 TYR A O 1
ATOM 910 N N . GLY A 1 113 ? -0.837 14.323 15.682 1.00 66.62 113 GLY A N 1
ATOM 911 C CA . GLY A 1 113 ? -2.152 13.775 16.008 1.00 66.62 113 GLY A CA 1
ATOM 912 C C . GLY A 1 113 ? -3.089 14.775 16.688 1.00 66.62 113 GLY A C 1
ATOM 913 O O . GLY A 1 113 ? -4.077 14.366 17.286 1.00 66.62 113 GLY A O 1
ATOM 914 N N . THR A 1 114 ? -2.807 16.078 16.605 1.00 64.38 114 THR A N 1
ATOM 915 C CA . THR A 1 114 ? -3.683 17.145 17.120 1.00 64.38 114 THR A CA 1
ATOM 916 C C . THR A 1 114 ? -4.979 17.261 16.321 1.00 64.38 114 THR A C 1
ATOM 918 O O . THR A 1 114 ? -5.948 17.838 16.804 1.00 64.38 114 THR A O 1
ATOM 921 N N . ASN A 1 115 ? -4.994 16.707 15.106 1.00 61.16 115 ASN A N 1
ATOM 922 C CA . ASN A 1 115 ? -6.158 16.600 14.236 1.00 61.16 115 ASN A CA 1
ATOM 923 C C . ASN A 1 115 ? -6.429 15.118 13.924 1.00 61.16 115 ASN A C 1
ATOM 925 O O . ASN A 1 115 ? -6.352 14.687 12.772 1.00 61.16 115 ASN A O 1
ATOM 929 N N . SER A 1 116 ? -6.628 14.304 14.967 1.00 60.31 116 SER A N 1
ATOM 930 C CA . SER A 1 116 ? -6.953 12.886 14.803 1.00 60.31 116 SER A CA 1
ATOM 931 C C . SER A 1 116 ? -8.267 12.766 14.032 1.00 60.31 116 SER A C 1
ATOM 933 O O . SER A 1 116 ? -9.309 13.220 14.509 1.00 60.31 116 SER A O 1
ATOM 935 N N . GLN A 1 117 ? -8.217 12.178 12.835 1.00 65.94 117 GLN A N 1
ATOM 936 C CA . GLN A 1 117 ? -9.429 11.813 12.108 1.00 65.94 117 GLN A CA 1
ATOM 937 C C . GLN A 1 117 ? -10.292 10.943 13.021 1.00 65.94 117 GLN A C 1
ATOM 939 O O . GLN A 1 117 ? -9.789 10.001 13.630 1.00 65.94 117 GLN A O 1
ATOM 944 N N . ILE A 1 118 ? -11.579 11.272 13.124 1.00 74.44 118 ILE A N 1
ATOM 945 C CA . ILE A 1 118 ? -12.548 10.438 13.832 1.00 74.44 118 ILE A CA 1
ATOM 946 C C . ILE A 1 118 ? -12.489 9.054 13.184 1.00 74.44 118 ILE A C 1
ATOM 948 O O . ILE A 1 118 ? -12.715 8.932 11.981 1.00 74.44 118 ILE A O 1
ATOM 952 N N . THR A 1 119 ? -12.133 8.032 13.961 1.00 86.06 119 THR A N 1
ATOM 953 C CA . THR A 1 119 ? -12.226 6.647 13.507 1.00 86.06 119 THR A CA 1
ATOM 954 C C . THR A 1 119 ? -13.555 6.068 13.984 1.00 86.06 119 THR A C 1
ATOM 956 O O . THR A 1 119 ? -13.855 6.092 15.177 1.00 86.06 119 THR A O 1
ATOM 959 N N . VAL A 1 120 ? -14.321 5.486 13.069 1.00 92.12 120 VAL A N 1
ATOM 960 C CA . VAL A 1 120 ? -15.530 4.708 13.370 1.00 92.12 120 VAL A CA 1
ATOM 961 C C . VAL A 1 120 ? -15.307 3.229 13.057 1.00 92.12 120 VAL A C 1
ATOM 963 O O . VAL A 1 120 ? -14.350 2.861 12.373 1.00 92.12 120 VAL A O 1
ATOM 966 N N . LEU A 1 121 ? -16.171 2.366 13.584 1.00 94.38 121 LEU A N 1
ATOM 967 C CA . LEU A 1 121 ? -16.208 0.940 13.275 1.00 94.38 121 LEU A CA 1
ATOM 968 C C . LEU A 1 121 ? -17.376 0.635 12.340 1.00 94.38 121 LEU A C 1
ATOM 970 O O . LEU A 1 121 ? -18.458 1.208 12.479 1.00 94.38 121 LEU A O 1
ATOM 974 N N . GLY A 1 122 ? -17.175 -0.299 11.418 1.00 95.00 122 GLY A N 1
ATOM 975 C CA . GLY A 1 122 ? -18.241 -0.776 10.546 1.00 95.00 122 GLY A CA 1
ATOM 976 C C . GLY A 1 122 ? -17.937 -2.124 9.907 1.00 95.00 122 GLY A C 1
ATOM 977 O O . GLY A 1 122 ? -16.799 -2.593 9.912 1.00 95.00 122 GLY A O 1
ATOM 978 N N . GLU A 1 123 ? -18.974 -2.750 9.368 1.00 96.56 123 GLU A N 1
ATOM 979 C CA . GLU A 1 123 ? -18.878 -3.913 8.496 1.00 96.56 123 GLU A CA 1
ATOM 980 C C . GLU A 1 123 ? -18.665 -3.462 7.058 1.00 96.56 123 GLU A C 1
ATOM 982 O O . GLU A 1 123 ? -19.310 -2.528 6.580 1.00 96.56 123 GLU A O 1
ATOM 987 N N . ILE A 1 124 ? -17.799 -4.172 6.350 1.00 96.44 124 ILE A N 1
ATOM 988 C CA . ILE A 1 124 ? -17.527 -3.917 4.942 1.00 96.44 124 ILE A CA 1
ATOM 989 C C . ILE A 1 124 ? -17.847 -5.141 4.099 1.00 96.44 124 ILE A C 1
ATOM 991 O O . ILE A 1 124 ? -17.777 -6.279 4.567 1.00 96.44 124 ILE A O 1
ATOM 995 N N . VAL A 1 125 ? -18.151 -4.888 2.836 1.00 96.06 125 VAL A N 1
ATOM 996 C CA . VAL A 1 125 ? -18.190 -5.898 1.781 1.00 96.06 125 VAL A CA 1
ATOM 997 C C . VAL A 1 125 ? -17.259 -5.482 0.660 1.00 96.06 125 VAL A C 1
ATOM 999 O O . VAL A 1 125 ? -16.971 -4.300 0.496 1.00 96.06 125 VAL A O 1
ATOM 1002 N N . GLU A 1 126 ? -16.752 -6.451 -0.086 1.00 96.44 126 GLU A N 1
ATOM 1003 C CA . GLU A 1 126 ? -15.918 -6.179 -1.251 1.00 96.44 126 GLU A CA 1
ATOM 1004 C C . GLU A 1 126 ? -16.680 -5.335 -2.285 1.00 96.44 126 GLU A C 1
ATOM 1006 O O . GLU A 1 126 ? -17.858 -5.582 -2.544 1.00 96.44 126 GLU A O 1
ATOM 1011 N N . HIS A 1 127 ? -16.013 -4.319 -2.840 1.00 95.88 127 HIS A N 1
ATOM 1012 C CA . HIS A 1 127 ? -16.568 -3.512 -3.926 1.00 95.88 127 HIS A CA 1
ATOM 1013 C C . HIS A 1 127 ? -16.655 -4.353 -5.205 1.00 95.88 127 HIS A C 1
ATOM 1015 O O . HIS A 1 127 ? -15.762 -5.155 -5.469 1.00 95.88 127 HIS A O 1
ATOM 1021 N N . GLU A 1 128 ? -17.683 -4.148 -6.028 1.00 93.12 128 GLU A N 1
ATOM 1022 C CA . GLU A 1 128 ? -17.899 -4.932 -7.256 1.00 93.12 128 GLU A CA 1
ATOM 1023 C C . GLU A 1 128 ? -16.690 -4.902 -8.209 1.00 93.12 128 GLU A C 1
ATOM 1025 O O . GLU A 1 128 ? -16.250 -5.942 -8.694 1.00 93.12 128 GLU A O 1
ATOM 1030 N N . ASP A 1 129 ? -16.065 -3.734 -8.365 1.00 90.81 129 ASP A N 1
ATOM 1031 C CA . ASP A 1 129 ? -14.857 -3.553 -9.182 1.00 90.81 129 ASP A CA 1
ATOM 1032 C C . ASP A 1 129 ? -13.546 -4.031 -8.524 1.00 90.81 129 ASP A C 1
ATOM 1034 O O . ASP A 1 129 ? -12.471 -3.965 -9.125 1.00 90.81 129 ASP A O 1
ATOM 1038 N N . ASN A 1 130 ? -13.567 -4.529 -7.283 1.00 90.69 130 ASN A N 1
ATOM 1039 C CA . ASN A 1 130 ? -12.338 -4.898 -6.576 1.00 90.69 130 ASN A CA 1
ATOM 1040 C C . ASN A 1 130 ? -11.615 -6.099 -7.208 1.00 90.69 130 ASN A C 1
ATOM 1042 O O . ASN A 1 130 ? -10.389 -6.178 -7.131 1.00 90.69 130 ASN A O 1
ATOM 1046 N N . ASN A 1 131 ? -12.339 -7.005 -7.873 1.00 88.81 131 ASN A N 1
ATOM 1047 C CA . ASN A 1 131 ? -11.768 -8.160 -8.573 1.00 88.81 131 ASN A CA 1
ATOM 1048 C C . ASN A 1 131 ? -10.854 -9.043 -7.687 1.00 88.81 131 ASN A C 1
ATOM 1050 O O . ASN A 1 131 ? -9.789 -9.475 -8.128 1.00 88.81 131 ASN A O 1
ATOM 1054 N N . ASN A 1 132 ? -11.239 -9.310 -6.431 1.00 89.38 132 ASN A N 1
ATOM 1055 C CA . ASN A 1 132 ? -10.465 -10.080 -5.445 1.00 89.38 132 ASN A CA 1
ATOM 1056 C C . ASN A 1 132 ? -9.062 -9.514 -5.135 1.00 89.38 132 ASN A C 1
ATOM 1058 O O . ASN A 1 132 ? -8.191 -10.237 -4.639 1.00 89.38 132 ASN A O 1
ATOM 1062 N N . ARG A 1 133 ? -8.806 -8.225 -5.397 1.00 90.25 133 ARG A N 1
ATOM 1063 C CA . ARG A 1 133 ? -7.560 -7.558 -4.980 1.00 90.25 133 ARG A CA 1
ATOM 1064 C C . ARG A 1 133 ? -7.604 -7.278 -3.483 1.00 90.25 133 ARG A C 1
ATOM 1066 O O . ARG A 1 133 ? -8.609 -6.808 -2.965 1.00 90.25 133 ARG A O 1
ATOM 1073 N N . GLY A 1 134 ? -6.529 -7.547 -2.757 1.00 92.62 134 GLY A N 1
ATOM 1074 C CA . GLY A 1 134 ? -6.517 -7.286 -1.321 1.00 92.62 134 GLY A CA 1
ATOM 1075 C C . GLY A 1 134 ? -5.444 -8.050 -0.574 1.00 92.62 134 GLY A C 1
ATOM 1076 O O . GLY A 1 134 ? -4.539 -8.644 -1.162 1.00 92.62 134 GLY A O 1
ATOM 1077 N N . PHE A 1 135 ? -5.567 -8.044 0.748 1.00 91.81 135 PHE A N 1
ATOM 1078 C CA . PHE A 1 135 ? -4.575 -8.604 1.653 1.00 91.81 135 PHE A CA 1
ATOM 1079 C C . PHE A 1 135 ? -5.209 -9.643 2.562 1.00 91.81 135 PHE A C 1
ATOM 1081 O O . PHE A 1 135 ? -6.237 -9.409 3.191 1.00 91.81 135 PHE A O 1
ATOM 1088 N N . THR A 1 136 ? -4.568 -10.802 2.669 1.00 92.56 136 THR A N 1
ATOM 1089 C CA . THR A 1 136 ? -4.927 -11.786 3.689 1.00 92.56 136 THR A CA 1
ATOM 1090 C C . THR A 1 136 ? -4.026 -11.595 4.895 1.00 92.56 136 THR A C 1
ATOM 1092 O O . THR A 1 136 ? -2.813 -11.782 4.799 1.00 92.56 136 THR A O 1
ATOM 1095 N N . LEU A 1 137 ? -4.624 -11.252 6.030 1.00 91.44 137 LEU A N 1
ATOM 1096 C CA . LEU A 1 137 ? -3.921 -11.062 7.291 1.00 91.44 137 LEU A CA 1
ATOM 1097 C C . LEU A 1 137 ? -4.360 -12.114 8.312 1.00 91.44 137 LEU A C 1
ATOM 1099 O O . LEU A 1 137 ? -5.468 -12.656 8.237 1.00 91.44 137 LEU A O 1
ATOM 1103 N N . HIS A 1 138 ? -3.474 -12.391 9.267 1.00 91.69 138 HIS A N 1
ATOM 1104 C CA . HIS A 1 138 ? -3.741 -13.288 10.386 1.00 91.69 138 HIS A CA 1
ATOM 1105 C C . HIS A 1 138 ? -3.691 -12.503 11.692 1.00 91.69 138 HIS A C 1
ATOM 1107 O O . HIS A 1 138 ? -2.823 -11.642 11.844 1.00 91.69 138 HIS A O 1
ATOM 1113 N N . PHE A 1 139 ? -4.587 -12.796 12.635 1.00 90.62 139 PHE A N 1
ATOM 1114 C CA . PHE A 1 139 ? -4.642 -12.097 13.921 1.00 90.62 139 PHE A CA 1
ATOM 1115 C C . PHE A 1 139 ? -4.982 -13.019 15.083 1.00 90.62 139 PHE A C 1
ATOM 1117 O O . PHE A 1 139 ? -5.617 -14.055 14.905 1.00 90.62 139 PHE A O 1
ATOM 1124 N N . CYS A 1 140 ? -4.608 -12.603 16.288 1.00 89.94 140 CYS A N 1
ATOM 1125 C CA . CYS A 1 140 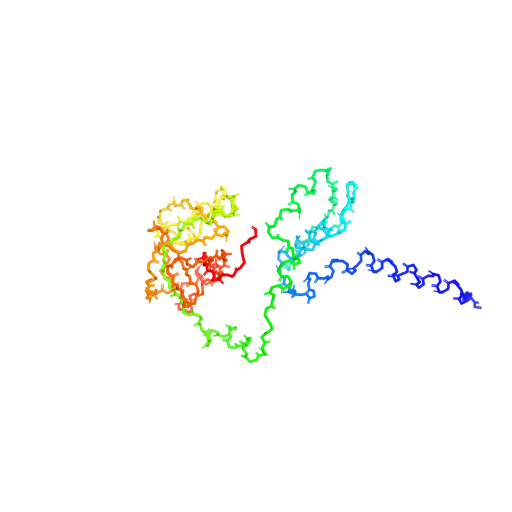? -5.084 -13.219 17.525 1.00 89.94 140 CYS A CA 1
ATOM 1126 C C . CYS A 1 140 ? -6.460 -12.668 17.945 1.00 89.94 140 CYS A C 1
ATOM 1128 O O . CYS A 1 140 ? -6.966 -11.716 17.348 1.00 89.94 140 CYS A O 1
ATOM 1130 N N . ASP A 1 141 ? -7.038 -13.196 19.027 1.00 89.06 141 ASP A N 1
ATOM 1131 C CA . ASP A 1 141 ? -8.334 -12.754 19.581 1.00 89.06 141 ASP A CA 1
ATOM 1132 C C . ASP A 1 141 ? -8.346 -11.275 20.010 1.00 89.06 141 ASP A C 1
ATOM 1134 O O . ASP A 1 141 ? -9.397 -10.647 20.135 1.00 89.06 141 ASP A O 1
ATOM 1138 N N . LYS A 1 142 ? -7.162 -10.701 20.251 1.00 87.19 142 LYS A N 1
ATOM 1139 C CA . LYS A 1 142 ? -6.967 -9.285 20.598 1.00 87.19 142 LYS A CA 1
ATOM 1140 C C . LYS A 1 142 ? -6.638 -8.404 19.387 1.00 87.19 142 LYS A C 1
ATOM 1142 O O . LYS A 1 142 ? -6.317 -7.235 19.570 1.00 87.19 142 LYS A O 1
ATOM 1147 N N . GLY A 1 143 ? -6.666 -8.955 18.172 1.00 86.12 143 GLY A N 1
ATOM 1148 C CA . GLY A 1 143 ? -6.399 -8.225 16.930 1.00 86.12 143 GLY A CA 1
ATOM 1149 C C . GLY A 1 143 ? -4.922 -7.907 16.669 1.00 86.12 143 GLY A C 1
ATOM 1150 O O . GLY A 1 143 ? -4.616 -7.123 15.775 1.00 86.12 143 GLY A O 1
ATOM 1151 N N . CYS A 1 144 ? -3.983 -8.506 17.413 1.00 85.69 144 CYS A N 1
ATOM 1152 C CA . CYS A 1 144 ? -2.561 -8.400 17.079 1.00 85.69 144 CYS A CA 1
ATOM 1153 C C . CYS A 1 144 ? -2.290 -9.170 15.786 1.00 85.69 144 CYS A C 1
ATOM 1155 O O . CYS A 1 144 ? -2.654 -10.343 15.704 1.00 85.69 144 CYS A O 1
ATOM 1157 N N . MET A 1 145 ? -1.619 -8.545 14.818 1.00 87.62 145 MET A N 1
ATOM 1158 C CA . MET A 1 145 ? -1.200 -9.233 13.597 1.00 87.62 145 MET A CA 1
ATOM 1159 C C . MET A 1 145 ? -0.217 -10.363 13.904 1.00 87.62 145 MET A C 1
ATOM 1161 O O . MET A 1 145 ? 0.729 -10.190 14.674 1.00 87.62 145 MET A O 1
ATOM 1165 N N . ILE A 1 146 ? -0.430 -11.502 13.257 1.00 89.19 146 ILE A N 1
ATOM 1166 C CA . ILE A 1 146 ? 0.416 -12.687 13.337 1.00 89.19 146 ILE A CA 1
ATOM 1167 C C . ILE A 1 146 ? 1.079 -12.902 11.966 1.00 89.19 146 ILE A C 1
ATOM 1169 O O . ILE A 1 146 ? 0.380 -12.974 10.950 1.00 89.19 146 ILE A O 1
ATOM 1173 N N . PRO A 1 147 ? 2.416 -13.011 11.895 1.00 85.75 147 PRO A N 1
ATOM 1174 C CA . PRO A 1 147 ? 3.112 -13.346 10.657 1.00 85.75 147 PRO A CA 1
ATOM 1175 C C . PRO A 1 147 ? 2.700 -14.718 10.114 1.00 85.75 147 PRO A C 1
ATOM 1177 O O . PRO A 1 147 ? 2.579 -15.684 10.862 1.00 85.75 147 PRO A O 1
ATOM 1180 N N . ASN A 1 148 ? 2.587 -14.849 8.791 1.00 83.69 148 ASN A N 1
ATOM 1181 C CA . ASN A 1 148 ? 2.405 -16.150 8.134 1.00 83.69 148 ASN A CA 1
ATOM 1182 C C . ASN A 1 148 ? 3.749 -16.856 7.857 1.00 83.69 148 ASN A C 1
ATOM 1184 O O . ASN A 1 148 ? 3.969 -17.401 6.779 1.00 83.69 148 ASN A O 1
ATOM 1188 N N . ILE A 1 149 ? 4.692 -16.763 8.795 1.00 86.81 149 ILE A N 1
ATOM 1189 C CA . ILE A 1 149 ? 6.034 -17.341 8.667 1.00 86.81 149 ILE A CA 1
ATOM 1190 C C . ILE A 1 149 ? 6.151 -18.451 9.702 1.00 86.81 149 ILE A C 1
ATOM 1192 O O . ILE A 1 149 ? 5.991 -18.203 10.897 1.00 86.81 149 ILE A O 1
ATOM 1196 N N . THR A 1 150 ? 6.431 -19.673 9.251 1.00 85.94 150 THR A N 1
ATOM 1197 C CA . THR A 1 150 ? 6.615 -20.831 10.132 1.00 85.94 150 THR A CA 1
ATOM 1198 C C . THR A 1 150 ? 7.661 -20.533 11.207 1.00 85.94 150 THR A C 1
ATOM 1200 O O . THR A 1 150 ? 8.753 -20.061 10.900 1.00 85.94 150 THR A O 1
ATOM 1203 N N . GLY A 1 151 ? 7.320 -20.791 12.472 1.00 86.12 151 GLY A N 1
ATOM 1204 C CA . GLY A 1 151 ? 8.177 -20.499 13.629 1.00 86.12 151 GLY A CA 1
ATOM 1205 C C . GLY A 1 151 ? 7.987 -19.094 14.215 1.00 86.12 151 GLY A C 1
ATOM 1206 O O . GLY A 1 151 ? 8.318 -18.873 15.375 1.00 86.12 151 GLY A O 1
ATOM 1207 N N . LEU A 1 152 ? 7.382 -18.169 13.463 1.00 84.81 152 LEU A N 1
ATOM 1208 C CA . LEU A 1 152 ? 7.002 -16.819 13.908 1.00 84.81 152 LEU A CA 1
ATOM 1209 C C . LEU A 1 152 ? 5.479 -16.599 13.879 1.00 84.81 152 LEU A C 1
ATOM 1211 O O . LEU A 1 152 ? 4.997 -15.492 14.092 1.00 84.81 152 LEU A O 1
ATOM 1215 N N . ASN A 1 153 ? 4.710 -17.654 13.615 1.00 87.50 153 ASN A N 1
ATOM 1216 C CA . ASN A 1 153 ? 3.258 -17.656 13.446 1.00 87.50 153 ASN A CA 1
ATOM 1217 C C . ASN A 1 153 ? 2.494 -17.730 14.777 1.00 87.50 153 ASN A C 1
ATOM 1219 O O . ASN A 1 153 ? 1.531 -18.481 14.917 1.00 87.50 153 ASN A O 1
ATOM 1223 N N . HIS A 1 154 ? 2.929 -16.952 15.762 1.00 88.56 154 HIS A N 1
ATOM 1224 C CA . HIS A 1 154 ? 2.281 -16.820 17.063 1.00 88.56 154 HIS A CA 1
ATOM 1225 C C . HIS A 1 154 ? 2.160 -15.343 17.448 1.00 88.56 154 HIS A C 1
ATOM 1227 O O . HIS A 1 154 ? 2.862 -14.483 16.915 1.00 88.56 154 HIS A O 1
ATOM 1233 N N . CYS A 1 155 ? 1.246 -15.026 18.366 1.00 86.56 155 CYS A N 1
ATOM 1234 C CA . CYS A 1 155 ? 1.099 -13.657 18.838 1.00 86.56 155 CYS A CA 1
ATOM 1235 C C . CYS A 1 155 ? 2.349 -13.239 19.638 1.00 86.56 155 CYS A C 1
ATOM 1237 O O . CYS A 1 155 ? 2.661 -13.901 20.630 1.00 86.56 155 CYS A O 1
ATOM 1239 N N . PRO A 1 156 ? 3.014 -12.115 19.306 1.00 79.06 156 PRO A N 1
ATOM 1240 C CA . PRO A 1 156 ? 4.193 -11.655 20.050 1.00 79.06 156 PRO A CA 1
ATOM 1241 C C . PRO A 1 156 ? 3.868 -11.265 21.500 1.00 79.06 156 PRO A C 1
ATOM 1243 O O . PRO A 1 156 ? 4.754 -11.222 22.344 1.00 79.06 156 PRO A O 1
ATOM 1246 N N . LYS A 1 157 ? 2.589 -11.000 21.802 1.00 82.69 157 LYS A N 1
ATOM 1247 C CA . LYS A 1 157 ? 2.090 -10.718 23.156 1.00 82.69 157 LYS A CA 1
ATOM 1248 C C . LYS A 1 157 ? 1.561 -11.965 23.888 1.00 82.69 157 LYS A C 1
ATOM 1250 O O . LYS A 1 157 ? 1.011 -11.832 24.973 1.00 82.69 157 LYS A O 1
ATOM 1255 N N . GLY A 1 158 ? 1.677 -13.161 23.303 1.00 85.81 158 GLY A N 1
ATOM 1256 C CA . GLY A 1 158 ? 1.214 -14.415 23.917 1.00 85.81 158 GLY A CA 1
ATOM 1257 C C . GLY A 1 158 ? -0.308 -14.613 23.944 1.00 85.81 158 GLY A C 1
ATOM 1258 O O . GLY A 1 158 ? -0.795 -15.497 24.642 1.00 85.81 158 GLY A O 1
ATOM 1259 N N . HIS A 1 159 ? -1.077 -13.806 23.205 1.00 88.88 159 HIS A N 1
ATOM 1260 C CA . HIS A 1 159 ? -2.532 -13.963 23.118 1.00 88.88 159 HIS A CA 1
ATOM 1261 C C . HIS A 1 159 ? -2.936 -15.222 22.335 1.00 88.88 159 HIS A C 1
ATOM 1263 O O . HIS A 1 159 ? -2.260 -15.615 21.381 1.00 88.88 159 HIS A O 1
ATOM 1269 N N . SER A 1 160 ? -4.082 -15.795 22.707 1.00 90.56 160 SER A N 1
ATOM 1270 C CA . SER A 1 160 ? -4.740 -16.895 22.000 1.00 90.56 160 SER A CA 1
ATOM 1271 C C . SER A 1 160 ? -5.395 -16.449 20.689 1.00 90.56 160 SER A C 1
ATOM 1273 O O . SER A 1 160 ? -5.569 -15.255 20.430 1.00 90.56 160 SER A O 1
ATOM 1275 N N . GLY A 1 161 ? -5.786 -17.431 19.878 1.00 89.50 161 GLY A N 1
ATOM 1276 C CA . GLY A 1 161 ? -6.527 -17.222 18.638 1.00 89.50 161 GLY A CA 1
ATOM 1277 C C . GLY A 1 161 ? -5.634 -17.122 17.404 1.00 89.50 161 GLY A C 1
ATOM 1278 O O . GLY A 1 161 ? -4.498 -16.651 17.463 1.00 89.50 161 GLY A O 1
ATOM 1279 N N . PHE A 1 162 ? -6.171 -17.578 16.275 1.00 90.38 162 PHE A N 1
ATOM 1280 C CA . PHE A 1 162 ? -5.537 -17.473 14.964 1.00 90.38 162 PHE A CA 1
ATOM 1281 C C . PHE A 1 162 ? -6.622 -17.337 13.893 1.00 90.38 162 PHE A C 1
ATOM 1283 O O . PHE A 1 162 ? -7.144 -18.316 13.363 1.00 90.38 162 PHE A O 1
ATOM 1290 N N . HIS A 1 163 ? -6.988 -16.095 13.607 1.00 90.69 163 HIS A N 1
ATOM 1291 C CA . HIS A 1 163 ? -8.038 -15.729 12.666 1.00 90.69 163 HIS A CA 1
ATOM 1292 C C . HIS A 1 163 ? -7.412 -15.313 11.348 1.00 90.69 163 HIS A C 1
ATOM 1294 O O . HIS A 1 163 ? -6.604 -14.389 11.322 1.00 90.69 163 HIS A O 1
ATOM 1300 N N . LYS A 1 164 ? -7.798 -15.965 10.253 1.00 92.00 164 LYS A N 1
ATOM 1301 C CA . LYS A 1 164 ? -7.419 -15.576 8.892 1.00 92.00 164 LYS A CA 1
ATOM 1302 C C . LYS A 1 164 ? -8.543 -14.744 8.287 1.00 92.00 164 LYS A C 1
ATOM 1304 O O . LYS A 1 164 ? -9.673 -15.219 8.220 1.00 92.00 164 LYS A O 1
ATOM 1309 N N . LYS A 1 165 ? -8.238 -13.535 7.817 1.00 92.00 165 LYS A N 1
ATOM 1310 C CA . LYS A 1 165 ? -9.231 -12.644 7.203 1.00 92.00 165 LYS A CA 1
ATOM 1311 C C . LYS A 1 165 ? -8.677 -11.996 5.942 1.00 92.00 165 LYS A C 1
ATOM 1313 O O . LYS A 1 165 ? -7.525 -11.562 5.914 1.00 92.00 165 LYS A O 1
ATOM 1318 N N . PHE A 1 166 ? -9.506 -11.957 4.905 1.00 93.81 166 PHE A N 1
ATOM 1319 C CA . PHE A 1 166 ? -9.235 -11.214 3.682 1.00 93.81 166 PHE A CA 1
ATOM 1320 C C . PHE A 1 166 ? -9.782 -9.791 3.818 1.00 93.81 166 PHE A C 1
ATOM 1322 O O . PHE A 1 166 ? -10.920 -9.603 4.246 1.00 93.81 166 PHE A O 1
ATOM 1329 N N . PHE A 1 167 ? -8.958 -8.811 3.468 1.00 94.81 167 PHE A N 1
ATOM 1330 C CA . PHE A 1 167 ? -9.309 -7.400 3.410 1.00 94.81 167 PHE A CA 1
ATOM 1331 C C . PHE A 1 167 ? -9.251 -6.967 1.949 1.00 94.81 167 PHE A C 1
ATOM 1333 O O . PHE A 1 167 ? -8.146 -6.911 1.395 1.00 94.81 167 PHE A O 1
ATOM 1340 N N . PRO A 1 168 ? -10.402 -6.702 1.311 1.00 95.81 168 PRO A N 1
ATOM 1341 C CA . PRO A 1 168 ? -10.423 -6.242 -0.068 1.00 95.81 168 PRO A CA 1
ATOM 1342 C C . PRO A 1 168 ? -9.778 -4.857 -0.168 1.00 95.81 168 PRO A C 1
ATOM 1344 O O . PRO A 1 168 ? -9.928 -4.040 0.744 1.00 95.81 168 PRO A O 1
ATOM 1347 N N . LEU A 1 169 ? -9.061 -4.604 -1.264 1.00 94.38 169 LEU A N 1
ATOM 1348 C CA . LEU A 1 169 ? -8.425 -3.316 -1.540 1.00 94.38 169 LEU A CA 1
ATOM 1349 C C . LEU A 1 169 ? -9.479 -2.210 -1.654 1.00 94.38 169 LEU A C 1
ATOM 1351 O O . LEU A 1 169 ? -9.299 -1.144 -1.079 1.00 94.38 169 LEU A O 1
ATOM 1355 N N . PHE A 1 170 ? -10.598 -2.503 -2.315 1.00 95.56 170 PHE A N 1
ATOM 1356 C CA . PHE A 1 170 ? -11.770 -1.642 -2.405 1.00 95.56 170 PHE A CA 1
ATOM 1357 C C . PHE A 1 170 ? -12.988 -2.311 -1.772 1.00 95.56 170 PHE A C 1
ATOM 1359 O O . PHE A 1 170 ? -13.282 -3.482 -2.023 1.00 95.56 170 PHE A O 1
ATOM 1366 N N . ALA A 1 171 ? -13.714 -1.558 -0.955 1.00 96.75 171 ALA A N 1
ATOM 1367 C CA . ALA A 1 171 ? -14.851 -2.047 -0.192 1.00 96.75 171 ALA A CA 1
ATOM 1368 C C . ALA A 1 171 ? -16.021 -1.056 -0.197 1.00 96.75 171 ALA A C 1
ATOM 1370 O O . ALA A 1 171 ? -15.851 0.120 -0.508 1.00 96.75 171 ALA A O 1
ATOM 1371 N N . VAL A 1 172 ? -17.201 -1.527 0.197 1.00 97.06 172 VAL A N 1
ATOM 1372 C CA . VAL A 1 172 ? -18.379 -0.703 0.487 1.00 97.06 172 VAL A CA 1
ATOM 1373 C C . VAL A 1 172 ? -18.740 -0.859 1.961 1.00 97.06 172 VAL A C 1
ATOM 1375 O O . VAL A 1 172 ? -18.776 -1.977 2.485 1.00 97.06 172 VAL A O 1
ATOM 1378 N N . LEU A 1 173 ? -19.017 0.258 2.639 1.00 96.81 173 LEU A N 1
ATOM 1379 C CA . LEU A 1 173 ? -19.517 0.246 4.014 1.00 96.81 173 LEU A CA 1
ATOM 1380 C C . LEU A 1 173 ? -20.940 -0.322 4.053 1.00 96.81 173 LEU A C 1
ATOM 1382 O O . LEU A 1 173 ? -21.869 0.302 3.550 1.00 96.81 173 LEU A O 1
ATOM 1386 N N . LYS A 1 174 ? -21.121 -1.487 4.677 1.00 96.81 174 LYS A N 1
ATOM 1387 C CA . LYS A 1 174 ? -22.413 -2.183 4.744 1.00 96.81 174 LYS A CA 1
ATOM 1388 C C . LYS A 1 174 ? -23.248 -1.797 5.961 1.00 96.81 174 LYS A C 1
ATOM 1390 O O . LYS A 1 174 ? -24.466 -1.873 5.907 1.00 96.81 174 LYS A O 1
ATOM 1395 N N . SER A 1 175 ? -22.612 -1.438 7.072 1.00 95.19 175 SER A N 1
ATOM 1396 C CA . SER A 1 175 ? -23.321 -1.115 8.310 1.00 95.19 175 SER A CA 1
ATOM 1397 C C . SER A 1 175 ? -23.309 0.379 8.601 1.00 95.19 175 SER A C 1
ATOM 1399 O O . SER A 1 175 ? -22.337 1.074 8.298 1.00 95.19 175 SER A O 1
ATOM 1401 N N . LYS A 1 176 ? -24.307 0.848 9.351 1.00 94.69 176 LYS A N 1
ATOM 1402 C CA . LYS A 1 176 ? -24.237 2.152 10.012 1.00 94.69 176 LYS A CA 1
ATOM 1403 C C . LYS A 1 176 ? -22.960 2.257 10.872 1.00 94.69 176 LYS A C 1
ATOM 1405 O O . LYS A 1 176 ? -22.719 1.353 11.679 1.00 94.69 176 LYS A O 1
ATOM 1410 N N . PRO A 1 177 ? -22.159 3.330 10.732 1.00 93.19 177 PRO A N 1
ATOM 1411 C CA . PRO A 1 177 ? -20.935 3.484 11.504 1.00 93.19 177 PRO A CA 1
ATOM 1412 C C . PRO A 1 177 ? -21.205 3.547 13.008 1.00 93.19 177 PRO A C 1
ATOM 1414 O O . PRO A 1 177 ? -22.163 4.176 13.466 1.00 93.19 177 PRO A O 1
ATOM 1417 N N . GLN A 1 178 ? -20.335 2.894 13.769 1.00 92.06 178 GLN A N 1
ATOM 1418 C CA . GLN A 1 178 ? -20.377 2.815 15.224 1.00 92.06 178 GLN A CA 1
ATOM 1419 C C . GLN A 1 178 ? -19.185 3.574 15.806 1.00 92.06 178 GLN A C 1
ATOM 1421 O O . GLN A 1 178 ? -18.086 3.533 15.253 1.00 92.06 178 GLN A O 1
ATOM 1426 N N . ASN A 1 179 ? -19.376 4.256 16.934 1.00 87.94 179 ASN A N 1
ATOM 1427 C CA . ASN A 1 179 ? -18.264 4.927 17.606 1.00 87.94 179 ASN A CA 1
ATOM 1428 C C . ASN A 1 179 ? -17.205 3.902 18.020 1.00 87.94 179 ASN A C 1
ATOM 1430 O O . ASN A 1 179 ? -17.547 2.852 18.562 1.00 87.94 179 ASN A O 1
ATOM 1434 N N . ASN A 1 180 ? -15.930 4.225 17.793 1.00 81.62 180 ASN A N 1
ATOM 1435 C CA . ASN A 1 180 ? -14.815 3.444 18.309 1.00 81.62 180 ASN A CA 1
ATOM 1436 C C . ASN A 1 180 ? -14.385 4.005 19.679 1.00 81.62 180 ASN A C 1
ATOM 1438 O O . ASN A 1 180 ? -13.712 5.036 19.712 1.00 81.62 180 ASN A O 1
ATOM 1442 N N . PRO A 1 181 ? -14.776 3.391 20.811 1.00 73.94 181 PRO A N 1
ATOM 1443 C CA . PRO A 1 181 ? -14.487 3.946 22.132 1.00 73.94 181 PRO A CA 1
ATOM 1444 C C . PRO A 1 181 ? -13.012 3.812 22.535 1.00 73.94 181 PRO A C 1
ATOM 1446 O O . PRO A 1 181 ? -12.559 4.553 23.403 1.00 73.94 181 PRO A O 1
ATOM 1449 N N . ASP A 1 182 ? -12.269 2.881 21.929 1.00 80.50 182 ASP A N 1
ATOM 1450 C CA . ASP A 1 182 ? -10.860 2.633 22.234 1.00 80.50 182 ASP A CA 1
ATOM 1451 C C . ASP A 1 182 ? -10.093 2.244 20.964 1.00 80.50 182 ASP A C 1
ATOM 1453 O O . ASP A 1 182 ? -10.188 1.119 20.472 1.00 80.50 182 ASP A O 1
ATOM 1457 N N . GLU A 1 183 ? -9.284 3.171 20.446 1.00 76.81 183 GLU A N 1
ATOM 1458 C CA . GLU A 1 183 ? -8.476 2.938 19.246 1.00 76.81 183 GLU A CA 1
ATOM 1459 C C . GLU A 1 183 ? -7.423 1.830 19.397 1.00 76.81 183 GLU A C 1
ATOM 1461 O O . GLU A 1 183 ? -6.965 1.290 18.384 1.00 76.81 183 GLU A O 1
ATOM 1466 N N . ASN A 1 184 ? -7.038 1.484 20.629 1.00 77.88 184 ASN A N 1
ATOM 1467 C CA . ASN A 1 184 ? -6.054 0.437 20.897 1.00 77.88 184 ASN A CA 1
ATOM 1468 C C . ASN A 1 184 ? -6.688 -0.956 20.987 1.00 77.88 184 ASN A C 1
ATOM 1470 O O . ASN A 1 184 ? -5.977 -1.961 20.878 1.00 77.88 184 ASN A O 1
ATOM 1474 N N . ASN A 1 185 ? -8.006 -1.041 21.175 1.00 82.56 185 ASN A N 1
ATOM 1475 C CA . ASN A 1 185 ? -8.707 -2.312 21.244 1.00 82.56 185 ASN A CA 1
ATOM 1476 C C . ASN A 1 185 ? -9.038 -2.822 19.839 1.00 82.56 185 ASN A C 1
ATOM 1478 O O . ASN A 1 185 ? -10.011 -2.397 19.229 1.00 82.56 185 ASN A O 1
ATOM 1482 N N . LEU A 1 186 ? -8.260 -3.786 19.347 1.00 85.56 186 LEU A N 1
ATOM 1483 C CA . LEU A 1 186 ? -8.428 -4.366 18.010 1.00 85.56 186 LEU A CA 1
ATOM 1484 C C . LEU A 1 186 ? -9.277 -5.648 17.988 1.00 85.56 186 LEU A C 1
ATOM 1486 O O . LEU A 1 186 ? -9.348 -6.317 16.956 1.00 85.56 186 LEU A O 1
ATOM 1490 N N . SER A 1 187 ? -9.937 -6.010 19.094 1.00 86.06 187 SER A N 1
ATOM 1491 C CA . SER A 1 187 ? -10.769 -7.222 19.149 1.00 86.06 187 SER A CA 1
ATOM 1492 C C . SER A 1 187 ? -11.974 -7.166 18.208 1.00 86.06 187 SER A C 1
ATOM 1494 O O . SER A 1 187 ? -12.469 -8.204 17.788 1.00 86.06 187 SER A O 1
ATOM 1496 N N . PHE A 1 188 ? -12.412 -5.976 17.785 1.00 87.19 188 PHE A N 1
ATOM 1497 C CA . PHE A 1 188 ? -13.483 -5.830 16.796 1.00 87.19 188 PHE A CA 1
ATOM 1498 C C . PHE A 1 188 ? -13.162 -6.531 15.460 1.00 87.19 188 PHE A C 1
ATOM 1500 O O . PHE A 1 188 ? -14.083 -6.917 14.742 1.00 87.19 188 PHE A O 1
ATOM 1507 N N . LEU A 1 189 ? -11.875 -6.748 15.140 1.00 88.38 189 LEU A N 1
ATOM 1508 C CA . LEU A 1 189 ? -11.451 -7.431 13.915 1.00 88.38 189 LEU A CA 1
ATOM 1509 C C . LEU A 1 189 ? -11.942 -8.883 13.854 1.00 88.38 189 LEU A C 1
ATOM 1511 O O . LEU A 1 189 ? -12.322 -9.338 12.768 1.00 88.38 189 LEU A O 1
ATOM 1515 N N . SER A 1 190 ? -11.962 -9.590 14.994 1.00 81.88 190 SER A N 1
ATOM 1516 C CA . SER A 1 190 ? -12.463 -10.971 15.073 1.00 81.88 190 SER A CA 1
ATOM 1517 C C . SER A 1 190 ? -13.982 -11.039 14.913 1.00 81.88 190 SER A C 1
ATOM 1519 O O . SER A 1 190 ? -14.496 -12.016 14.379 1.00 81.88 190 SER A O 1
ATOM 1521 N N . ASN A 1 191 ? -14.688 -9.959 15.257 1.00 82.81 191 ASN A N 1
ATOM 1522 C CA . ASN A 1 191 ? -16.133 -9.813 15.067 1.00 82.81 191 ASN A CA 1
ATOM 1523 C C . ASN A 1 191 ? -16.518 -9.347 13.654 1.00 82.81 191 ASN A C 1
ATOM 1525 O O . ASN A 1 191 ? -17.661 -8.973 13.419 1.00 82.81 191 ASN A O 1
ATOM 1529 N N . GLY A 1 192 ? -15.578 -9.313 12.706 1.00 85.19 192 GLY A N 1
ATOM 1530 C CA . GLY A 1 192 ? -15.873 -8.921 11.328 1.00 85.19 192 GLY A CA 1
ATOM 1531 C C . GLY A 1 192 ? -15.815 -7.414 11.060 1.00 85.19 192 GLY A C 1
ATOM 1532 O O . GLY A 1 192 ? -15.699 -7.036 9.895 1.00 85.19 192 GLY A O 1
ATOM 1533 N N . LEU A 1 193 ? -15.753 -6.570 12.090 1.00 92.56 193 LEU A N 1
ATOM 1534 C CA . LEU A 1 193 ? -15.687 -5.114 11.952 1.00 92.56 193 LEU A CA 1
ATOM 1535 C C . LEU A 1 193 ? -14.299 -4.636 11.501 1.00 92.56 193 LEU A C 1
ATOM 1537 O O . LEU A 1 193 ? -13.291 -5.328 11.674 1.00 92.56 193 LEU A O 1
ATOM 1541 N N . VAL A 1 194 ? -14.247 -3.434 10.929 1.00 93.12 194 VAL A N 1
ATOM 1542 C CA . VAL A 1 194 ? -13.016 -2.733 10.535 1.00 93.12 194 VAL A CA 1
ATOM 1543 C C . VAL A 1 194 ? -13.058 -1.269 10.967 1.00 93.12 194 VAL A C 1
ATOM 1545 O O . VAL A 1 194 ? -14.135 -0.703 11.162 1.00 93.12 194 VAL A O 1
ATOM 1548 N N . ARG A 1 195 ? -11.879 -0.652 11.106 1.00 93.31 195 ARG A N 1
ATOM 1549 C CA . ARG A 1 195 ? -11.750 0.797 11.308 1.00 93.31 195 ARG A CA 1
ATOM 1550 C C . ARG A 1 195 ? -12.017 1.526 10.003 1.00 93.31 195 ARG A C 1
ATOM 1552 O O . ARG A 1 195 ? -11.529 1.097 8.960 1.00 93.31 195 ARG A O 1
ATOM 1559 N N . ILE A 1 196 ? -12.700 2.658 10.084 1.00 93.81 196 ILE A N 1
ATOM 1560 C CA . ILE A 1 196 ? -12.949 3.544 8.952 1.00 93.81 196 ILE A CA 1
ATOM 1561 C C . ILE A 1 196 ? -12.620 4.972 9.382 1.00 93.81 196 ILE A C 1
ATOM 1563 O O . ILE A 1 196 ? -13.020 5.400 10.465 1.00 93.81 196 ILE A O 1
ATOM 1567 N N . ALA A 1 197 ? -11.843 5.682 8.572 1.00 90.38 197 ALA A N 1
ATOM 1568 C CA . ALA A 1 197 ? -11.432 7.050 8.843 1.00 90.38 197 ALA A CA 1
ATOM 1569 C C . ALA A 1 197 ? -12.479 8.059 8.353 1.00 90.38 197 ALA A C 1
ATOM 1571 O O . ALA A 1 197 ? -12.977 7.957 7.234 1.00 90.38 197 ALA A O 1
ATOM 1572 N N . GLY A 1 198 ? -12.720 9.095 9.155 1.00 84.56 198 GLY A N 1
ATOM 1573 C CA . GLY A 1 198 ? -13.584 10.216 8.800 1.00 84.56 198 GLY A CA 1
ATOM 1574 C C . GLY A 1 198 ? -15.063 9.983 9.104 1.00 84.56 198 GLY A C 1
ATOM 1575 O O . GLY A 1 198 ? -15.467 8.954 9.641 1.00 84.56 198 GLY A O 1
ATOM 1576 N N . ASP A 1 199 ? -15.870 10.987 8.766 1.00 86.12 199 ASP A N 1
ATOM 1577 C CA . ASP A 1 199 ? -17.327 10.915 8.861 1.00 86.12 199 ASP A CA 1
ATOM 1578 C C . ASP A 1 199 ? -17.883 10.281 7.581 1.00 86.12 199 ASP A C 1
ATOM 1580 O O . ASP A 1 199 ? -17.914 10.901 6.515 1.00 86.12 199 ASP A O 1
ATOM 1584 N N . VAL A 1 200 ? -18.249 9.005 7.677 1.00 91.06 200 VAL A N 1
ATOM 1585 C CA . VAL A 1 200 ? -18.698 8.177 6.553 1.00 91.06 200 VAL A CA 1
ATOM 1586 C C . VAL A 1 200 ? -20.128 7.702 6.769 1.00 91.06 200 VAL A C 1
ATOM 1588 O O . VAL A 1 200 ? -20.598 7.569 7.897 1.00 91.06 200 VAL A O 1
ATOM 1591 N N . LYS A 1 201 ? -20.832 7.409 5.676 1.00 93.12 201 LYS A N 1
ATOM 1592 C CA . LYS A 1 201 ? -22.192 6.858 5.704 1.00 93.12 201 LYS A CA 1
ATOM 1593 C C . LYS A 1 201 ? -22.207 5.460 5.108 1.00 93.12 201 LYS A C 1
ATOM 1595 O O . LYS A 1 201 ? -21.360 5.122 4.285 1.00 93.12 201 LYS A O 1
ATOM 1600 N N . GLU A 1 202 ? -23.189 4.668 5.521 1.00 95.88 202 GLU A N 1
ATOM 1601 C CA . GLU A 1 202 ? -23.493 3.387 4.884 1.00 95.88 202 GLU A CA 1
ATOM 1602 C C . GLU A 1 202 ? -23.625 3.567 3.361 1.00 95.88 202 GLU A C 1
ATOM 1604 O O . GLU A 1 202 ? -24.185 4.562 2.896 1.00 95.88 202 GLU A O 1
ATOM 1609 N N . GLY A 1 203 ? -23.049 2.639 2.598 1.00 94.94 203 GLY A N 1
ATOM 1610 C CA . GLY A 1 203 ? -22.935 2.697 1.142 1.00 94.94 203 GLY A CA 1
ATOM 1611 C C . GLY A 1 203 ? -21.703 3.437 0.607 1.00 94.94 203 GLY A C 1
ATOM 1612 O O . GLY A 1 203 ? -21.493 3.436 -0.601 1.00 94.94 203 GLY A O 1
ATOM 1613 N N . ALA A 1 204 ? -20.874 4.057 1.455 1.00 95.06 204 ALA A N 1
ATOM 1614 C CA . ALA A 1 204 ? -19.655 4.727 0.998 1.00 95.06 204 ALA A CA 1
ATOM 1615 C C . ALA A 1 204 ? -18.626 3.734 0.428 1.00 95.06 204 ALA A C 1
ATOM 1617 O O . ALA A 1 204 ? -18.380 2.685 1.033 1.00 95.06 204 ALA A O 1
ATOM 1618 N N . SER A 1 205 ? -17.988 4.107 -0.687 1.00 96.12 205 SER A N 1
ATOM 1619 C CA . SER A 1 205 ? -16.830 3.397 -1.241 1.00 96.12 205 SER A CA 1
ATOM 1620 C C . SER A 1 205 ? -15.569 3.719 -0.445 1.00 96.12 205 SER A C 1
ATOM 1622 O O . SER A 1 205 ? -15.300 4.870 -0.088 1.00 96.12 205 SER A O 1
ATOM 1624 N N . LEU A 1 206 ? -14.800 2.677 -0.159 1.00 95.62 206 LEU A N 1
ATOM 1625 C CA . LEU A 1 206 ? -13.667 2.703 0.747 1.00 95.62 206 LEU A CA 1
ATOM 1626 C C . LEU A 1 206 ? -12.440 2.040 0.114 1.00 95.62 206 LEU A C 1
ATOM 1628 O O . LEU A 1 206 ? -12.568 1.026 -0.569 1.00 95.62 206 LEU A O 1
ATOM 1632 N N . GLU A 1 207 ? -11.253 2.560 0.411 1.00 94.25 207 GLU A N 1
ATOM 1633 C CA . GLU A 1 207 ? -9.963 1.955 0.069 1.00 94.25 207 GLU A CA 1
ATOM 1634 C C . GLU A 1 207 ? -9.253 1.459 1.327 1.00 94.25 207 GLU A C 1
ATOM 1636 O O . GLU A 1 207 ? -9.290 2.099 2.380 1.00 94.25 207 GLU A O 1
ATOM 1641 N N . TYR A 1 208 ? -8.614 0.301 1.212 1.00 94.38 208 TYR A N 1
ATOM 1642 C CA . TYR A 1 208 ? -7.808 -0.297 2.259 1.00 94.38 208 TYR A CA 1
ATOM 1643 C C . TYR A 1 208 ? -6.506 0.476 2.475 1.00 94.38 208 TYR A C 1
ATOM 1645 O O . TYR A 1 208 ? -5.713 0.686 1.560 1.00 94.38 208 TYR A O 1
ATOM 1653 N N . GLU A 1 209 ? -6.218 0.764 3.735 1.00 91.00 209 GLU A N 1
ATOM 1654 C CA . GLU A 1 209 ? -4.933 1.244 4.211 1.00 91.00 209 GLU A CA 1
ATOM 1655 C C . GLU A 1 209 ? -4.494 0.404 5.424 1.00 91.00 209 GLU A C 1
ATOM 1657 O O . GLU A 1 209 ? -5.294 -0.200 6.142 1.00 91.00 209 GLU A O 1
ATOM 1662 N N . ILE A 1 210 ? -3.188 0.354 5.679 1.00 88.56 210 ILE A N 1
ATOM 1663 C CA . ILE A 1 210 ? -2.642 -0.220 6.905 1.00 88.56 210 ILE A CA 1
ATOM 1664 C C . ILE A 1 210 ? -1.925 0.873 7.689 1.00 88.56 210 ILE A C 1
ATOM 1666 O O . ILE A 1 210 ? -0.985 1.495 7.197 1.00 88.56 210 ILE A O 1
ATOM 1670 N N . ARG A 1 211 ? -2.364 1.115 8.926 1.00 84.81 211 ARG A N 1
ATOM 1671 C CA . ARG A 1 211 ? -1.780 2.154 9.781 1.00 84.81 211 ARG A CA 1
ATOM 1672 C C . ARG A 1 211 ? -1.202 1.581 11.052 1.00 84.81 211 ARG A C 1
ATOM 1674 O O . ARG A 1 211 ? -1.704 0.607 11.613 1.00 84.81 211 ARG A O 1
ATOM 1681 N N . ARG A 1 212 ? -0.129 2.218 11.514 1.00 80.25 212 ARG A N 1
ATOM 1682 C CA . ARG A 1 212 ? 0.440 1.935 12.823 1.00 80.25 212 ARG A CA 1
ATOM 1683 C C . ARG A 1 212 ? -0.532 2.414 13.900 1.00 80.25 212 ARG A C 1
ATOM 1685 O O . ARG A 1 212 ? -0.990 3.551 13.861 1.00 80.25 212 ARG A O 1
ATOM 1692 N N . VAL A 1 213 ? -0.809 1.549 14.866 1.00 78.81 213 VAL A N 1
ATOM 1693 C CA . VAL A 1 213 ? -1.559 1.869 16.080 1.00 78.81 213 VAL A CA 1
ATOM 1694 C C . VAL A 1 213 ? -0.545 2.097 17.191 1.00 78.81 213 VAL A C 1
ATOM 1696 O O . VAL A 1 213 ? 0.136 1.169 17.633 1.00 78.81 213 VAL A O 1
ATOM 1699 N N . GLU A 1 214 ? -0.397 3.352 17.603 1.00 72.81 214 GLU A N 1
ATOM 1700 C CA . GLU A 1 214 ? 0.537 3.733 18.659 1.00 72.81 214 GLU A CA 1
ATOM 1701 C C . GLU A 1 214 ? -0.162 3.757 20.015 1.00 72.81 214 GLU A C 1
ATOM 1703 O O . GLU A 1 214 ? -0.968 4.640 20.303 1.00 72.81 214 GLU A O 1
ATOM 1708 N N . ASN A 1 215 ? 0.210 2.819 20.886 1.00 72.56 215 ASN A N 1
ATOM 1709 C CA . ASN A 1 215 ? -0.186 2.884 22.283 1.00 72.56 215 ASN A CA 1
ATOM 1710 C C . ASN A 1 215 ? 0.801 3.773 23.057 1.00 72.56 215 ASN A C 1
ATOM 1712 O O . ASN A 1 215 ? 1.835 3.304 23.533 1.00 72.56 215 ASN A O 1
ATOM 1716 N N . LYS A 1 216 ? 0.472 5.064 23.196 1.00 69.94 216 LYS A N 1
ATOM 1717 C CA . LYS A 1 216 ? 1.284 6.044 23.946 1.00 69.94 216 LYS A CA 1
ATOM 1718 C C . LYS A 1 216 ? 1.405 5.728 25.445 1.00 69.94 216 LYS A C 1
ATOM 1720 O O . LYS A 1 216 ? 2.235 6.326 26.119 1.00 69.94 216 LYS A O 1
ATOM 1725 N N . GLN A 1 217 ? 0.578 4.819 25.960 1.00 69.25 217 GLN A N 1
ATOM 1726 C CA . GLN A 1 217 ? 0.538 4.408 27.363 1.00 69.25 217 GLN A CA 1
ATOM 1727 C C . GLN A 1 217 ? 1.161 3.019 27.589 1.00 69.25 217 GLN A C 1
ATOM 1729 O O . GLN A 1 217 ? 1.063 2.487 28.691 1.00 69.25 217 GLN A O 1
ATOM 1734 N N . GLU A 1 218 ? 1.777 2.401 26.572 1.00 72.38 218 GLU A N 1
ATOM 1735 C CA . GLU A 1 218 ? 2.414 1.087 26.714 1.00 72.38 218 GLU A CA 1
ATOM 1736 C C . GLU A 1 218 ? 3.602 1.166 27.683 1.00 72.38 218 GLU A C 1
ATOM 1738 O O . GLU A 1 218 ? 4.629 1.776 27.388 1.00 72.38 218 GLU A O 1
ATOM 1743 N N . THR A 1 219 ? 3.453 0.541 28.850 1.00 72.06 219 THR A N 1
ATOM 1744 C CA . THR A 1 219 ? 4.484 0.484 29.896 1.00 72.06 219 THR A CA 1
ATOM 1745 C C . THR A 1 219 ? 5.281 -0.816 29.863 1.00 72.06 219 THR A C 1
ATOM 1747 O O . THR A 1 219 ? 6.332 -0.906 30.500 1.00 72.06 219 THR A O 1
ATOM 1750 N N . ASN A 1 220 ? 4.821 -1.833 29.125 1.00 67.81 220 ASN A N 1
ATOM 1751 C CA . ASN A 1 220 ? 5.537 -3.095 29.019 1.00 67.81 220 ASN A CA 1
ATOM 1752 C C . ASN A 1 220 ? 6.774 -2.924 28.133 1.00 67.81 220 ASN A C 1
ATOM 1754 O O . ASN A 1 220 ? 6.663 -2.798 26.917 1.00 67.81 220 ASN A O 1
ATOM 1758 N N . ILE A 1 221 ? 7.959 -2.998 28.737 1.00 67.38 221 ILE A N 1
ATOM 1759 C CA . ILE A 1 221 ? 9.259 -2.839 28.067 1.00 67.38 221 ILE A CA 1
ATOM 1760 C C . ILE A 1 221 ? 9.428 -3.802 26.882 1.00 67.38 221 ILE A C 1
ATOM 1762 O O . ILE A 1 221 ? 10.003 -3.422 25.869 1.00 67.38 221 ILE A O 1
ATOM 1766 N N . ASN A 1 222 ? 8.864 -5.011 26.961 1.00 63.38 222 ASN A N 1
ATOM 1767 C CA . ASN A 1 222 ? 8.915 -5.989 25.869 1.00 63.38 222 ASN A CA 1
ATOM 1768 C C . ASN A 1 222 ? 7.955 -5.652 24.716 1.00 63.38 222 ASN A C 1
ATOM 1770 O O . ASN A 1 222 ? 8.087 -6.191 23.619 1.00 63.38 222 ASN A O 1
ATOM 1774 N N . ALA A 1 223 ? 6.968 -4.788 24.963 1.00 63.41 223 ALA A N 1
ATOM 1775 C CA . ALA A 1 223 ? 6.043 -4.284 23.956 1.00 63.41 223 ALA A CA 1
ATOM 1776 C C . ALA A 1 223 ? 6.428 -2.892 23.427 1.00 63.41 223 ALA A C 1
ATOM 1778 O O . ALA A 1 223 ? 6.003 -2.526 22.328 1.00 63.41 223 ALA A O 1
ATOM 1779 N N . ILE A 1 224 ? 7.256 -2.137 24.158 1.00 62.41 224 ILE A N 1
ATOM 1780 C CA . ILE A 1 224 ? 7.843 -0.877 23.694 1.00 62.41 224 ILE A CA 1
ATOM 1781 C C . ILE A 1 224 ? 8.734 -1.180 22.481 1.00 62.41 224 ILE A C 1
ATOM 1783 O O . ILE A 1 224 ? 9.760 -1.843 22.582 1.00 62.41 224 ILE A O 1
ATOM 1787 N N . GLY A 1 225 ? 8.312 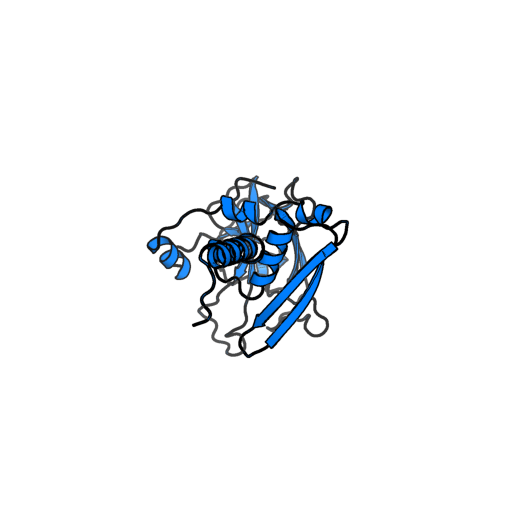-0.706 21.307 1.00 60.69 225 GLY A N 1
ATOM 1788 C CA . GLY A 1 225 ? 8.987 -0.958 20.028 1.00 60.69 225 GLY A CA 1
ATOM 1789 C C . GLY A 1 225 ? 8.298 -1.990 19.131 1.00 60.69 225 GLY A C 1
ATOM 1790 O O . GLY A 1 225 ? 8.611 -2.041 17.941 1.00 60.69 225 GLY A O 1
ATOM 1791 N N . LEU A 1 226 ? 7.307 -2.744 19.631 1.00 66.75 226 LEU A N 1
ATOM 1792 C CA . LEU A 1 226 ? 6.464 -3.574 18.767 1.00 66.75 226 LEU A CA 1
ATOM 1793 C C . LEU A 1 226 ? 5.640 -2.674 17.837 1.00 66.75 226 LEU A C 1
ATOM 1795 O O . LEU A 1 226 ? 4.839 -1.842 18.270 1.00 66.75 226 LEU A O 1
ATOM 1799 N N . LEU A 1 227 ? 5.844 -2.841 16.531 1.00 65.12 227 LEU A N 1
ATOM 1800 C CA . LEU A 1 227 ? 5.074 -2.145 15.508 1.00 65.12 227 LEU A CA 1
ATOM 1801 C C . LEU A 1 227 ? 3.723 -2.845 15.331 1.00 65.12 227 LEU A C 1
ATOM 1803 O O . LEU A 1 227 ? 3.592 -3.780 14.544 1.00 65.12 227 LEU A O 1
ATOM 1807 N N . ASN A 1 228 ? 2.712 -2.385 16.065 1.00 75.31 228 ASN A N 1
ATOM 1808 C CA . ASN A 1 228 ? 1.335 -2.797 15.827 1.00 75.31 228 ASN A CA 1
ATOM 1809 C C . ASN A 1 228 ? 0.800 -2.058 14.609 1.00 75.31 228 ASN A C 1
ATOM 1811 O O . ASN A 1 228 ? 0.606 -0.846 14.658 1.00 75.31 228 ASN A O 1
ATOM 1815 N N . TRP A 1 229 ? 0.539 -2.789 13.534 1.00 82.31 229 TRP A N 1
ATOM 1816 C CA . TRP A 1 229 ? -0.233 -2.267 12.419 1.00 82.31 229 TRP A CA 1
ATOM 1817 C C . TRP A 1 229 ? -1.632 -2.862 12.428 1.00 82.31 229 TRP A C 1
ATOM 1819 O O . TRP A 1 229 ? -1.829 -3.998 12.858 1.00 82.31 229 TRP A O 1
ATOM 1829 N N . SER A 1 230 ? -2.597 -2.081 11.967 1.00 87.62 230 SER A N 1
ATOM 1830 C CA . SER A 1 230 ? -3.993 -2.480 11.889 1.00 87.62 230 SER A CA 1
ATOM 1831 C C . SER A 1 230 ? -4.597 -1.989 10.576 1.00 87.62 230 SER A C 1
ATOM 1833 O O . SER A 1 230 ? -4.252 -0.889 10.125 1.00 87.62 230 SER A O 1
ATOM 1835 N N . PRO A 1 231 ? -5.470 -2.791 9.949 1.00 91.19 231 PRO A N 1
ATOM 1836 C CA . PRO A 1 231 ? -6.197 -2.362 8.768 1.00 91.19 231 PRO A CA 1
ATOM 1837 C C . PRO A 1 231 ? -7.171 -1.229 9.115 1.00 91.19 231 PRO A C 1
ATOM 1839 O O . PRO A 1 231 ? -7.857 -1.255 10.141 1.00 91.19 231 PRO A O 1
ATOM 1842 N N . ILE A 1 232 ? -7.245 -0.244 8.232 1.00 92.75 232 ILE A N 1
ATOM 1843 C CA . ILE A 1 232 ? -8.188 0.869 8.276 1.00 92.75 232 ILE A CA 1
ATOM 1844 C C . ILE A 1 232 ? -8.668 1.149 6.858 1.00 92.75 232 ILE A C 1
ATOM 1846 O O . ILE A 1 232 ? -7.938 0.939 5.901 1.00 92.75 232 ILE A O 1
ATOM 1850 N N . TYR A 1 233 ? -9.897 1.615 6.724 1.00 94.69 233 TYR A N 1
ATOM 1851 C CA . TYR A 1 233 ? -10.459 2.009 5.446 1.00 94.69 233 TYR A CA 1
ATOM 1852 C C . TYR A 1 233 ? -10.623 3.520 5.371 1.00 94.69 233 TYR A C 1
ATOM 1854 O O . TYR A 1 233 ? -11.036 4.152 6.344 1.00 94.69 233 TYR A O 1
ATOM 1862 N N . ILE A 1 234 ? -10.313 4.099 4.217 1.00 92.94 234 ILE A N 1
ATOM 1863 C CA . ILE A 1 234 ? -10.481 5.528 3.950 1.00 92.94 234 ILE A CA 1
ATOM 1864 C C . ILE A 1 234 ? -11.551 5.733 2.872 1.00 92.94 234 ILE A C 1
ATOM 1866 O O . ILE A 1 234 ? -11.614 4.942 1.932 1.00 92.94 234 ILE A O 1
ATOM 1870 N N . PRO A 1 235 ? -12.412 6.756 2.984 1.00 92.25 235 PRO A N 1
ATOM 1871 C CA . PRO A 1 235 ? -13.391 7.058 1.951 1.00 92.25 235 PRO A CA 1
ATOM 1872 C C . PRO A 1 235 ? -12.705 7.540 0.676 1.00 92.25 235 PRO A C 1
ATOM 1874 O O . PRO A 1 235 ? -11.814 8.390 0.720 1.00 92.25 235 PRO A O 1
ATOM 1877 N N . ILE A 1 236 ? -13.165 7.021 -0.458 1.00 90.19 236 ILE A N 1
ATOM 1878 C CA . ILE A 1 236 ? -12.647 7.344 -1.788 1.00 90.19 236 ILE A CA 1
ATOM 1879 C C . ILE A 1 236 ? -13.773 7.751 -2.730 1.00 90.19 236 ILE A C 1
ATOM 1881 O O . ILE A 1 236 ? -14.933 7.388 -2.547 1.00 90.19 236 ILE A O 1
ATOM 1885 N N . GLN A 1 237 ? -13.410 8.515 -3.757 1.00 84.00 237 GLN A N 1
ATOM 1886 C CA . GLN A 1 237 ? -14.329 8.915 -4.825 1.00 84.00 237 GLN A CA 1
ATOM 1887 C C . GLN A 1 237 ? -14.196 8.034 -6.069 1.00 84.00 237 GLN A C 1
ATOM 1889 O O . GLN A 1 237 ? -15.168 7.869 -6.797 1.00 84.00 237 GLN A O 1
ATOM 1894 N N . ASN A 1 238 ? -13.010 7.464 -6.301 1.00 81.56 238 ASN A N 1
ATOM 1895 C CA . ASN A 1 238 ? -12.694 6.701 -7.504 1.00 81.56 238 ASN A CA 1
ATOM 1896 C C . ASN A 1 238 ? -12.272 5.284 -7.127 1.00 81.56 238 ASN A C 1
ATOM 1898 O O . ASN A 1 238 ? -11.364 5.116 -6.314 1.00 81.56 238 ASN A O 1
ATOM 1902 N N . VAL A 1 239 ? -12.898 4.295 -7.759 1.00 82.38 239 VAL A N 1
ATOM 1903 C CA . VAL A 1 239 ? -12.502 2.884 -7.707 1.00 82.38 239 VAL A CA 1
ATOM 1904 C C . VAL A 1 239 ? -11.872 2.524 -9.054 1.00 82.38 239 VAL A C 1
ATOM 1906 O O . VAL A 1 239 ? -12.316 3.016 -10.092 1.00 82.38 239 VAL A O 1
ATOM 1909 N N . TYR A 1 240 ? -10.803 1.729 -9.021 1.00 77.12 240 TYR A N 1
ATOM 1910 C CA . TYR A 1 240 ? -9.918 1.462 -10.162 1.00 77.12 240 TYR A CA 1
ATOM 1911 C C . TYR A 1 240 ? -10.025 0.050 -10.700 1.00 77.12 240 TYR A C 1
ATOM 1913 O O . TYR A 1 240 ? -9.996 -0.860 -9.847 1.00 77.12 240 TYR A O 1
#

Secondary structure (DSSP, 8-state):
--PPPHHHHHHHHHHHHHHHHHHTHHHHHHHHHH---GGGHHHHHHHHHHHHT--TT-EEEEEEEETTTEEEEEEEEPPTTTHHHHTSSPPHHHHHHTPPPPPHHHHHHHHTTTTPPPEEEE-EEE-GGGTT-EEEEEE-TT--EE-SSTTT-S-TT-----EEEEEESEEEE-S--EE-S-TT--GGGTTT-EEEESS--TT-EEEEEEEE---TT---TTTTT---EEEEEEE-S---

pLDDT: mean 85.1, std 11.07, range [42.25, 97.38]

Sequence (240 aa):
ERGYTSEALESVSYKLIRNVKGKVLPQLRVPSHFGNMYNASIWAQILYILEEYGRVNDIIYFGSYGSGATCISGLLKVQKNFKSVVNQKPSIEDFIHNKERKSVKEYESLKYGTNSQITVLGEIVEHEDNNNRGFTLHFCDKGCMIPNITGLNHCPKGHSGFHKKFFPLFAVLKSKPQNNPDENNLSFLSNGLVRIAGDVKEGASLEYEIRRVENKQETNINAIGLLNWSPIYIPIQNVY

Foldseek 3Di:
DPDDDPVRVVVVVVVVCCCCVVPPVQLVVLCVQPPDPQQCSQVLSVLSCCLPPDDAQDKDWDKHFDPVTDIDIDIDGHHPCVCVVSVDDDHSVVVSVPDDDDDPVVVVCVVVCVPPFFKWKAAKDADPLLPLAWDKWWAALQRFTADPDPPRRARLVRGHHIDIDTDGQKIFGADATHGDPDLNRNNVVVVRMAIEGHDDGGGFMKGKDKDFDDDPPDPPPSCVVPGGIGIYIYGDDDDD

Radius of gyration: 22.78 Å; chains: 1; bounding box: 72×44×60 Å